Protein AF-A0A8H4UZ11-F1 (afdb_monomer_lite)

Radius of gyration: 24.14 Å; chains: 1; bounding box: 92×41×67 Å

pLDDT: mean 79.3, std 21.6, range [23.86, 97.31]

Structure (mmCIF, N/CA/C/O backbone):
data_AF-A0A8H4UZ11-F1
#
_entry.id   AF-A0A8H4UZ11-F1
#
loop_
_atom_site.group_PDB
_atom_site.id
_atom_site.type_symbol
_atom_site.label_atom_id
_atom_site.label_alt_id
_atom_site.label_comp_id
_atom_site.label_asym_id
_atom_site.label_entity_id
_atom_site.label_seq_id
_atom_site.pdbx_PDB_ins_code
_atom_site.Cartn_x
_atom_site.Cartn_y
_atom_site.Cartn_z
_atom_site.occupancy
_atom_site.B_iso_or_equiv
_atom_site.auth_seq_id
_atom_site.auth_comp_id
_atom_site.auth_asym_id
_atom_site.auth_atom_id
_atom_site.pdbx_PDB_model_num
ATOM 1 N N . MET A 1 1 ? 18.881 -3.921 7.925 1.00 83.00 1 MET A N 1
ATOM 2 C CA . MET A 1 1 ? 19.020 -4.443 6.543 1.00 83.00 1 MET A CA 1
ATOM 3 C C . MET A 1 1 ? 18.618 -3.418 5.487 1.00 83.00 1 MET A C 1
ATOM 5 O O . MET A 1 1 ? 19.421 -3.174 4.597 1.00 83.00 1 MET A O 1
ATOM 9 N N . LEU A 1 2 ? 17.452 -2.770 5.601 1.00 90.44 2 LEU A N 1
ATOM 10 C CA . LEU A 1 2 ? 16.983 -1.766 4.634 1.00 90.44 2 LEU A CA 1
ATOM 11 C C . LEU A 1 2 ? 17.991 -0.634 4.353 1.00 90.44 2 LEU A C 1
ATOM 13 O O . LEU A 1 2 ? 18.291 -0.373 3.197 1.00 90.44 2 LEU A O 1
ATOM 17 N N . ALA A 1 3 ? 18.593 -0.028 5.382 1.00 91.38 3 ALA A N 1
ATOM 18 C CA . ALA A 1 3 ? 19.602 1.024 5.192 1.00 91.38 3 ALA A CA 1
ATOM 19 C C . ALA A 1 3 ? 20.812 0.581 4.345 1.00 91.38 3 ALA A C 1
ATOM 21 O O . ALA A 1 3 ? 21.428 1.382 3.649 1.00 91.38 3 ALA A O 1
ATOM 22 N N . THR A 1 4 ? 21.172 -0.705 4.380 1.00 94.88 4 THR A N 1
ATOM 23 C CA . THR A 1 4 ? 22.209 -1.251 3.495 1.00 94.88 4 THR A CA 1
ATOM 24 C C . THR A 1 4 ? 21.691 -1.382 2.068 1.00 94.88 4 THR A C 1
ATOM 26 O O . THR A 1 4 ? 22.400 -0.989 1.149 1.00 94.88 4 THR A O 1
ATOM 29 N N . ALA A 1 5 ? 20.458 -1.858 1.875 1.00 95.50 5 ALA A N 1
ATOM 30 C CA . ALA A 1 5 ? 19.839 -1.934 0.552 1.00 95.50 5 ALA A CA 1
ATOM 31 C C . ALA A 1 5 ? 19.735 -0.550 -0.114 1.00 95.50 5 ALA A C 1
ATOM 33 O O . ALA A 1 5 ? 20.113 -0.414 -1.272 1.00 95.50 5 ALA A O 1
ATOM 34 N N . VAL A 1 6 ? 19.324 0.485 0.631 1.00 95.31 6 VAL A N 1
ATOM 35 C CA . VAL A 1 6 ? 19.268 1.874 0.138 1.00 95.31 6 VAL A CA 1
ATOM 36 C C . VAL A 1 6 ? 20.653 2.365 -0.294 1.00 95.31 6 VAL A C 1
ATOM 38 O O . VAL A 1 6 ? 20.800 2.874 -1.401 1.00 95.31 6 VAL A O 1
ATOM 41 N N . ARG A 1 7 ? 21.691 2.151 0.526 1.00 95.06 7 ARG A N 1
ATO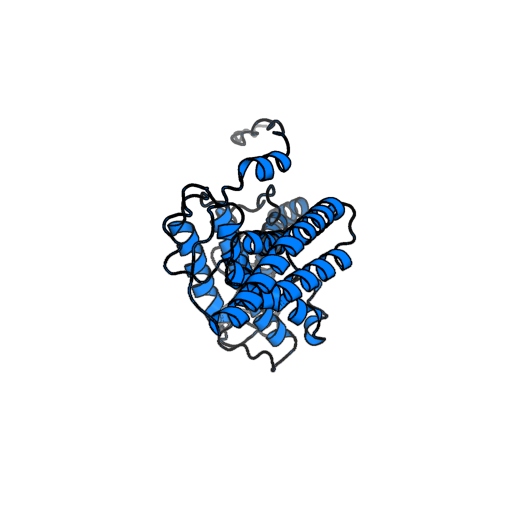M 42 C CA . ARG A 1 7 ? 23.068 2.557 0.186 1.00 95.06 7 ARG A CA 1
ATOM 43 C C . ARG A 1 7 ? 23.615 1.831 -1.042 1.00 95.06 7 ARG A C 1
ATOM 45 O O . ARG A 1 7 ? 24.242 2.456 -1.890 1.00 95.06 7 ARG A O 1
ATOM 52 N N . VAL A 1 8 ? 23.363 0.527 -1.164 1.00 97.31 8 VAL A N 1
ATOM 53 C CA . VAL A 1 8 ? 23.764 -0.249 -2.350 1.00 97.31 8 VAL A CA 1
ATOM 54 C C . VAL A 1 8 ? 23.015 0.243 -3.588 1.00 97.31 8 VAL A C 1
ATOM 56 O O . VAL A 1 8 ? 23.630 0.448 -4.628 1.00 97.31 8 VAL A O 1
ATOM 59 N N . ALA A 1 9 ? 21.713 0.509 -3.480 1.00 96.19 9 ALA A N 1
ATOM 60 C CA . ALA A 1 9 ? 20.922 1.070 -4.571 1.00 96.19 9 ALA A CA 1
ATOM 61 C C . ALA A 1 9 ? 21.432 2.447 -5.022 1.00 96.19 9 ALA A C 1
ATOM 63 O O . ALA A 1 9 ? 21.484 2.732 -6.217 1.00 96.19 9 ALA A O 1
ATOM 64 N N . GLN A 1 10 ? 21.853 3.295 -4.083 1.00 94.81 10 GLN A N 1
ATOM 65 C CA . GLN A 1 10 ? 22.485 4.573 -4.400 1.00 94.81 10 GLN A CA 1
ATOM 66 C C . GLN A 1 10 ? 23.831 4.380 -5.105 1.00 94.81 10 GLN A C 1
ATOM 68 O O . GLN A 1 10 ? 24.050 4.997 -6.142 1.00 94.81 10 GLN A O 1
ATOM 73 N N . ALA A 1 11 ? 24.682 3.473 -4.616 1.00 95.94 11 ALA A N 1
ATOM 74 C CA . ALA A 1 11 ? 25.968 3.153 -5.241 1.00 95.94 11 ALA A CA 1
ATOM 75 C C . ALA A 1 11 ? 25.821 2.573 -6.663 1.00 95.94 11 ALA A C 1
ATOM 77 O O . ALA A 1 11 ? 26.670 2.805 -7.518 1.00 95.94 11 ALA A O 1
ATOM 78 N N . LEU A 1 12 ? 24.726 1.856 -6.930 1.00 95.62 12 LEU A N 1
ATOM 79 C CA . LEU A 1 12 ? 24.357 1.352 -8.258 1.00 95.62 12 LEU A CA 1
ATOM 80 C C . LEU A 1 12 ? 23.584 2.379 -9.105 1.00 95.62 12 LEU A C 1
ATOM 82 O O . LEU A 1 12 ? 23.088 2.042 -10.178 1.00 95.62 12 LEU A O 1
ATOM 86 N N . ASN A 1 13 ? 23.459 3.623 -8.632 1.00 94.50 13 ASN A N 1
ATOM 87 C CA . ASN A 1 13 ? 22.736 4.709 -9.289 1.00 94.50 13 ASN A CA 1
ATOM 88 C C . ASN A 1 13 ? 21.272 4.380 -9.615 1.00 94.50 13 ASN A C 1
ATOM 90 O O . ASN A 1 13 ? 20.733 4.902 -10.585 1.00 94.50 13 ASN A O 1
ATOM 94 N N . LEU A 1 14 ? 20.583 3.549 -8.823 1.00 95.00 14 LEU A N 1
ATOM 95 C CA . LEU A 1 14 ? 19.193 3.181 -9.136 1.00 95.00 14 LEU A CA 1
ATOM 96 C C . LEU A 1 14 ? 18.221 4.374 -9.070 1.00 95.00 14 LEU A C 1
ATOM 98 O O . LEU A 1 14 ? 17.221 4.395 -9.776 1.00 95.00 14 LEU A O 1
ATOM 102 N N . HIS A 1 15 ? 18.558 5.377 -8.260 1.00 92.38 15 HIS A N 1
ATOM 103 C CA . HIS A 1 15 ? 17.794 6.608 -8.056 1.00 92.38 15 HIS A CA 1
ATOM 104 C C . HIS A 1 15 ? 17.873 7.604 -9.226 1.00 92.38 15 HIS A C 1
ATOM 106 O O . HIS A 1 15 ? 17.015 8.472 -9.357 1.00 92.38 15 HIS A O 1
ATOM 112 N N . VAL A 1 16 ? 18.884 7.493 -10.090 1.00 91.06 16 VAL A N 1
ATOM 113 C CA . VAL A 1 16 ? 19.074 8.392 -11.240 1.00 91.06 16 VAL A CA 1
ATOM 114 C C . VAL A 1 16 ? 18.022 8.073 -12.314 1.00 91.06 16 VAL A C 1
ATOM 116 O O . VAL A 1 16 ? 17.712 6.914 -12.526 1.00 91.06 16 VAL A O 1
ATOM 119 N N . GLU A 1 17 ? 17.431 9.032 -13.023 1.00 87.88 17 GLU A N 1
ATOM 120 C CA . GLU A 1 17 ? 16.385 8.696 -14.018 1.00 87.88 17 GLU A CA 1
ATOM 121 C C . GLU A 1 17 ? 16.963 7.995 -15.266 1.00 87.88 17 GLU A C 1
ATOM 123 O O . GLU A 1 17 ? 16.410 7.017 -15.768 1.00 87.88 17 GLU A O 1
ATOM 128 N N . SER A 1 18 ? 18.126 8.441 -15.741 1.00 88.06 18 SER A N 1
ATOM 129 C CA . SER A 1 18 ? 18.824 7.871 -16.899 1.00 88.06 18 SER A CA 1
ATOM 130 C C . SER A 1 18 ? 20.333 7.915 -16.681 1.00 88.06 18 SER A C 1
ATOM 132 O O . SER A 1 18 ? 20.862 8.934 -16.238 1.00 88.06 18 SER A O 1
ATOM 134 N N . LEU A 1 19 ? 21.028 6.823 -17.008 1.00 91.56 19 LEU A N 1
ATOM 135 C CA . LEU A 1 19 ? 22.496 6.753 -16.967 1.00 91.56 19 LEU A CA 1
ATOM 136 C C . LEU A 1 19 ? 23.159 7.297 -18.243 1.00 91.56 19 LEU A C 1
ATOM 138 O O . LEU A 1 19 ? 24.381 7.247 -18.374 1.00 91.56 19 LEU A O 1
ATOM 142 N N . GLY A 1 20 ? 22.365 7.828 -19.175 1.00 89.38 20 GLY A N 1
ATOM 143 C CA . GLY A 1 20 ? 22.825 8.387 -20.439 1.00 89.38 20 GLY A CA 1
ATOM 144 C C . GLY A 1 20 ? 22.419 7.554 -21.662 1.00 89.38 20 GLY A C 1
ATOM 145 O O . GLY A 1 20 ? 21.691 6.570 -21.540 1.00 89.38 20 GLY A O 1
ATOM 146 N N . PRO A 1 21 ? 22.892 7.940 -22.862 1.00 86.19 21 PRO A N 1
ATOM 147 C CA . PRO A 1 21 ? 22.393 7.411 -24.139 1.00 86.19 21 PRO A CA 1
ATOM 148 C C . PRO A 1 21 ? 22.674 5.926 -24.399 1.00 86.19 21 PRO A C 1
ATOM 150 O O . PRO A 1 21 ? 22.102 5.346 -25.314 1.00 86.19 21 PRO A O 1
ATOM 153 N N . THR A 1 22 ? 23.591 5.320 -23.646 1.00 89.25 22 THR A N 1
ATOM 154 C CA . THR A 1 22 ? 23.986 3.913 -23.802 1.00 89.25 22 THR A CA 1
ATOM 155 C C . THR A 1 22 ? 23.134 2.958 -22.966 1.00 89.25 22 THR A C 1
ATOM 157 O O . THR A 1 22 ? 23.265 1.742 -23.107 1.00 89.25 22 THR A O 1
ATOM 160 N N . GLU A 1 23 ? 22.276 3.477 -22.083 1.00 92.00 23 GLU A N 1
ATOM 161 C CA . GLU A 1 23 ? 21.364 2.659 -21.291 1.00 92.00 23 GLU A CA 1
ATOM 162 C C . GLU A 1 23 ? 20.207 2.162 -22.165 1.00 92.00 23 GLU A C 1
ATOM 164 O O . GLU A 1 23 ? 19.435 2.942 -22.718 1.00 92.00 23 GLU A O 1
ATOM 169 N N . THR A 1 24 ? 20.065 0.841 -22.275 1.00 91.31 24 THR A N 1
ATOM 170 C CA . THR A 1 24 ? 18.919 0.224 -22.957 1.00 91.31 24 THR A CA 1
ATOM 171 C C . THR A 1 24 ? 17.620 0.532 -22.214 1.00 91.31 24 THR A C 1
ATOM 173 O O . THR A 1 24 ? 17.619 0.534 -20.977 1.00 91.31 24 THR A O 1
ATOM 176 N N . PHE A 1 25 ? 16.502 0.616 -22.937 1.00 90.62 25 PHE A N 1
ATOM 177 C CA . PHE A 1 25 ? 15.169 0.767 -22.345 1.00 90.62 25 PHE A CA 1
ATOM 178 C C . PHE A 1 25 ? 14.890 -0.268 -21.242 1.00 90.62 25 PHE A C 1
ATOM 180 O O . PHE A 1 25 ? 14.469 0.093 -20.144 1.00 90.62 25 PHE A O 1
ATOM 187 N N . PHE A 1 26 ? 15.199 -1.545 -21.497 1.00 92.19 26 PHE A N 1
ATOM 188 C CA . PHE A 1 26 ? 15.001 -2.624 -20.528 1.00 92.19 26 PHE A CA 1
ATOM 189 C C . PHE A 1 26 ? 15.726 -2.361 -19.199 1.00 92.19 26 PHE A C 1
ATOM 191 O O . PHE A 1 26 ? 15.100 -2.360 -18.139 1.00 92.19 26 PHE A O 1
ATOM 198 N N . ASN A 1 27 ? 17.036 -2.084 -19.245 1.00 92.94 27 ASN A N 1
ATOM 199 C CA . ASN A 1 27 ? 17.829 -1.807 -18.042 1.00 92.94 27 ASN A CA 1
ATOM 200 C C . ASN A 1 27 ? 17.312 -0.584 -17.278 1.00 92.94 27 ASN A C 1
ATOM 202 O O . ASN A 1 27 ? 17.234 -0.632 -16.049 1.00 92.94 27 ASN A O 1
ATOM 206 N N . GLN A 1 28 ? 16.898 0.466 -17.993 1.00 92.19 28 GLN A N 1
ATOM 207 C CA . GLN A 1 28 ? 16.299 1.642 -17.372 1.00 92.19 28 GLN A CA 1
ATOM 208 C C . GLN A 1 28 ? 15.022 1.272 -16.604 1.00 92.19 28 GLN A C 1
ATOM 210 O O . GLN A 1 28 ? 14.882 1.635 -15.436 1.00 92.19 28 GLN A O 1
ATOM 215 N N . GLN A 1 29 ? 14.115 0.501 -17.215 1.00 92.44 29 GLN A N 1
ATOM 216 C CA . GLN A 1 29 ? 12.878 0.065 -16.558 1.00 92.44 29 GLN A CA 1
ATOM 217 C C . GLN A 1 29 ? 13.149 -0.848 -15.357 1.00 92.44 29 GLN A C 1
ATOM 219 O O . GLN A 1 29 ? 12.538 -0.660 -14.306 1.00 92.44 29 GLN A O 1
ATOM 224 N N . MET A 1 30 ? 14.084 -1.798 -15.464 1.00 94.62 30 MET A N 1
ATOM 225 C CA . MET A 1 30 ? 14.438 -2.682 -14.345 1.00 94.62 30 MET A CA 1
ATOM 226 C C . MET A 1 30 ? 15.007 -1.897 -13.161 1.00 94.62 30 MET A C 1
ATOM 228 O O . MET A 1 30 ? 14.591 -2.091 -12.016 1.00 94.62 30 MET A O 1
ATOM 232 N N . ARG A 1 31 ? 15.915 -0.958 -13.437 1.00 95.06 31 ARG A N 1
ATOM 233 C CA . ARG A 1 31 ? 16.528 -0.079 -12.438 1.00 95.06 31 ARG A CA 1
ATOM 234 C C . ARG A 1 31 ? 15.490 0.790 -11.732 1.00 95.06 31 ARG A C 1
ATOM 236 O O . ARG A 1 31 ? 15.460 0.844 -10.502 1.00 95.06 31 ARG A O 1
ATOM 243 N N . LYS A 1 32 ? 14.602 1.394 -12.519 1.00 94.56 32 LYS A N 1
ATOM 244 C CA . LYS A 1 32 ? 13.485 2.215 -12.060 1.00 94.56 32 LYS A CA 1
ATOM 245 C C . LYS A 1 32 ? 12.533 1.432 -11.158 1.00 94.56 32 LYS A C 1
ATOM 247 O O . LYS A 1 32 ? 12.326 1.807 -10.007 1.00 94.56 32 LYS A O 1
ATOM 252 N N . ARG A 1 33 ? 12.010 0.294 -11.625 1.00 95.50 33 ARG A N 1
ATOM 253 C CA . ARG A 1 33 ? 11.109 -0.577 -10.845 1.00 95.50 33 ARG A CA 1
ATOM 254 C C . ARG A 1 33 ? 11.755 -1.042 -9.537 1.00 95.50 33 ARG A C 1
ATOM 256 O O . ARG A 1 33 ? 11.102 -1.050 -8.491 1.00 95.50 33 ARG A O 1
ATOM 263 N N . LEU A 1 34 ? 13.048 -1.368 -9.560 1.00 96.25 34 LEU A N 1
ATOM 264 C CA . LEU A 1 34 ? 13.782 -1.735 -8.351 1.00 96.25 34 LEU A CA 1
ATOM 265 C C . LEU A 1 34 ? 13.891 -0.558 -7.370 1.00 96.25 34 LEU A C 1
ATOM 267 O O . LEU A 1 34 ? 13.615 -0.739 -6.185 1.00 96.25 34 LEU A O 1
ATOM 271 N N . TRP A 1 35 ? 14.225 0.648 -7.843 1.00 96.06 35 TRP A N 1
ATOM 272 C CA . TRP A 1 35 ? 14.275 1.848 -7.000 1.00 96.06 35 TRP A CA 1
ATOM 273 C C . TRP A 1 35 ? 12.926 2.151 -6.346 1.00 96.06 35 TRP A C 1
ATOM 275 O O . TRP A 1 35 ? 12.854 2.312 -5.127 1.00 96.06 35 TRP A O 1
ATOM 285 N N . PHE A 1 36 ? 11.843 2.137 -7.126 1.00 95.94 36 PHE A N 1
ATOM 286 C CA . PHE A 1 36 ? 10.494 2.332 -6.603 1.00 95.94 36 PHE A CA 1
ATOM 287 C C . PHE A 1 36 ? 10.121 1.270 -5.561 1.00 95.94 36 PHE A C 1
ATOM 289 O O . PHE A 1 36 ? 9.551 1.602 -4.523 1.00 95.94 36 PHE A O 1
ATOM 296 N N . THR A 1 37 ? 10.492 0.010 -5.782 1.00 95.31 37 THR A N 1
ATOM 297 C CA . THR A 1 37 ? 10.227 -1.080 -4.830 1.00 95.31 37 THR A CA 1
ATOM 298 C C . THR A 1 37 ? 11.015 -0.908 -3.529 1.00 95.31 37 THR A C 1
ATOM 300 O O . THR A 1 37 ? 10.459 -1.082 -2.446 1.00 95.31 37 THR A O 1
ATOM 303 N N . ILE A 1 38 ? 12.283 -0.491 -3.598 1.00 95.62 38 ILE A N 1
ATOM 304 C CA . ILE A 1 38 ? 13.072 -0.144 -2.405 1.00 95.62 38 ILE A CA 1
ATOM 305 C C . ILE A 1 38 ? 12.433 1.041 -1.672 1.00 95.62 38 ILE A C 1
ATOM 307 O O . ILE A 1 38 ? 12.317 1.010 -0.448 1.00 95.62 38 ILE A O 1
ATOM 311 N N . GLY A 1 39 ? 11.961 2.048 -2.410 1.00 94.38 39 GLY A N 1
ATOM 312 C CA . GLY A 1 39 ? 11.219 3.180 -1.863 1.00 94.38 39 GLY A CA 1
ATOM 313 C C . GLY A 1 39 ? 9.932 2.766 -1.144 1.00 94.38 39 GLY A C 1
ATOM 314 O O . GLY A 1 39 ? 9.637 3.272 -0.062 1.00 94.38 39 GLY A O 1
ATOM 315 N N . LEU A 1 40 ? 9.187 1.808 -1.686 1.00 92.38 40 LEU A N 1
ATOM 316 C CA . LEU A 1 40 ? 8.012 1.246 -1.026 1.00 92.38 40 LEU A CA 1
ATOM 317 C C . LEU A 1 40 ? 8.376 0.551 0.290 1.00 92.38 40 LEU A C 1
ATOM 319 O O . LEU A 1 40 ? 7.774 0.847 1.323 1.00 92.38 40 LEU A O 1
ATOM 323 N N . LEU A 1 41 ? 9.370 -0.341 0.260 1.00 91.69 41 LEU A N 1
ATOM 324 C CA . LEU A 1 41 ? 9.828 -1.058 1.453 1.00 91.69 41 LEU A CA 1
ATOM 325 C C . LEU A 1 41 ? 10.315 -0.088 2.533 1.00 91.69 41 LEU A C 1
ATOM 327 O O . LEU A 1 41 ? 10.026 -0.285 3.710 1.00 91.69 41 LEU A O 1
ATOM 331 N N . ASP A 1 42 ? 10.996 0.986 2.132 1.00 92.38 42 ASP A N 1
ATOM 332 C CA . ASP A 1 42 ? 11.444 2.039 3.035 1.00 92.38 42 ASP A CA 1
ATOM 333 C C . ASP A 1 42 ? 10.284 2.666 3.814 1.00 92.38 42 ASP A C 1
ATOM 335 O O . ASP A 1 42 ? 10.287 2.627 5.043 1.00 92.38 42 ASP A O 1
ATOM 339 N N . VAL A 1 43 ? 9.221 3.099 3.129 1.00 88.38 43 VAL A N 1
ATOM 340 C CA . VAL A 1 43 ? 8.021 3.638 3.796 1.00 88.38 43 VAL A CA 1
ATOM 341 C C . VAL A 1 43 ? 7.344 2.602 4.697 1.00 88.38 43 VAL A C 1
ATOM 343 O O . VAL A 1 43 ? 6.912 2.942 5.798 1.00 88.38 43 VAL A O 1
ATOM 346 N N . GLN A 1 44 ? 7.261 1.339 4.271 1.00 85.00 44 GLN A N 1
ATOM 347 C CA . GLN A 1 44 ? 6.614 0.285 5.061 1.00 85.00 44 GLN A CA 1
ATOM 348 C C . GLN A 1 44 ? 7.337 0.013 6.387 1.00 85.00 44 GLN A C 1
ATOM 350 O O . GLN A 1 44 ? 6.684 -0.234 7.403 1.00 85.00 44 GLN A O 1
ATOM 355 N N . THR A 1 45 ? 8.670 0.126 6.426 1.00 82.31 45 THR A N 1
ATOM 356 C CA . THR A 1 45 ? 9.426 0.016 7.690 1.00 82.31 45 THR A CA 1
ATOM 357 C C . THR A 1 45 ? 9.199 1.186 8.651 1.00 82.31 45 THR A C 1
ATOM 359 O O . THR A 1 45 ? 9.594 1.120 9.817 1.00 82.31 45 THR A O 1
ATOM 362 N N . CYS A 1 46 ? 8.531 2.243 8.191 1.00 77.19 46 CYS A N 1
ATOM 363 C CA . CYS A 1 46 ? 8.213 3.438 8.968 1.00 77.19 46 CYS A CA 1
ATOM 364 C C . CYS A 1 46 ? 6.771 3.464 9.471 1.00 77.19 46 CYS A C 1
ATOM 366 O O . CYS A 1 46 ? 6.317 4.463 10.022 1.00 77.19 46 CYS A O 1
ATOM 368 N N . PHE A 1 47 ? 6.025 2.369 9.308 1.00 69.00 47 PHE A N 1
ATOM 369 C CA . PHE A 1 47 ? 4.676 2.265 9.862 1.00 69.00 47 PHE A CA 1
ATOM 370 C C . PHE A 1 47 ? 4.648 2.145 11.386 1.00 69.00 47 PHE A C 1
ATOM 372 O O . PHE A 1 47 ? 3.582 2.355 11.977 1.00 69.00 47 PHE A O 1
ATOM 379 N N . ASP A 1 48 ? 5.789 1.848 12.009 1.00 65.88 48 ASP A N 1
ATOM 380 C CA . ASP A 1 48 ? 5.958 1.965 13.449 1.00 65.88 48 ASP A CA 1
ATOM 381 C C . ASP A 1 48 ? 6.214 3.425 13.862 1.00 65.88 48 ASP A C 1
ATOM 383 O O . ASP A 1 48 ? 6.868 4.172 13.134 1.00 65.88 48 ASP A O 1
ATOM 387 N N . PRO A 1 49 ? 5.710 3.857 15.031 1.00 57.72 49 PRO A N 1
ATOM 388 C CA . PRO A 1 49 ? 5.436 5.269 15.284 1.00 57.72 49 PRO A CA 1
ATOM 389 C C . PRO A 1 49 ? 6.672 6.179 15.441 1.00 57.72 49 PRO A C 1
ATOM 391 O O . PRO A 1 49 ? 6.508 7.399 15.470 1.00 57.72 49 PRO A O 1
ATOM 394 N N . ASP A 1 50 ? 7.874 5.601 15.504 1.00 65.75 50 ASP A N 1
ATOM 395 C CA . ASP A 1 50 ? 9.138 6.304 15.769 1.00 65.75 50 ASP A CA 1
ATOM 396 C C . ASP A 1 50 ? 10.196 6.064 14.675 1.00 65.75 50 ASP A C 1
ATOM 398 O O . ASP A 1 50 ? 11.370 6.392 14.839 1.00 65.75 50 ASP A O 1
ATOM 402 N N . SER A 1 51 ? 9.787 5.490 13.540 1.00 72.38 51 SER A N 1
ATOM 403 C CA . SER A 1 51 ? 10.660 5.219 12.396 1.00 72.38 51 SER A CA 1
ATOM 404 C C . SER A 1 51 ? 10.423 6.238 11.277 1.00 72.38 51 SER A C 1
ATOM 406 O O . SER A 1 51 ? 9.295 6.675 11.042 1.00 72.38 51 SER A O 1
ATOM 408 N N . ARG A 1 52 ? 11.501 6.644 10.597 1.00 79.81 52 ARG A N 1
ATOM 409 C CA . ARG A 1 52 ? 11.481 7.666 9.537 1.00 79.81 52 ARG A CA 1
ATOM 410 C C . ARG A 1 52 ? 11.955 7.068 8.218 1.00 79.81 52 ARG A C 1
ATOM 412 O O . ARG A 1 52 ? 12.931 6.313 8.259 1.00 79.81 52 ARG A O 1
ATOM 419 N N . PRO A 1 53 ? 11.331 7.413 7.076 1.00 87.44 53 PRO A N 1
ATOM 420 C CA . PRO A 1 53 ? 11.810 6.929 5.790 1.00 87.44 53 PRO A CA 1
ATOM 421 C C . PRO A 1 53 ? 13.235 7.424 5.540 1.00 87.44 53 PRO A C 1
ATOM 423 O O . PRO A 1 53 ? 13.532 8.597 5.761 1.00 87.44 53 PRO A O 1
ATOM 426 N N . LEU A 1 54 ? 14.117 6.530 5.099 1.00 90.94 54 LEU A N 1
ATOM 427 C CA . LEU A 1 54 ? 15.518 6.840 4.816 1.00 90.94 54 LEU A CA 1
ATOM 428 C C . LEU A 1 54 ? 15.674 7.602 3.500 1.00 90.94 54 LEU A C 1
ATOM 430 O O . LEU A 1 54 ? 16.598 8.397 3.350 1.00 90.94 54 LEU A O 1
ATOM 434 N N . ILE A 1 55 ? 14.795 7.335 2.532 1.00 91.50 55 ILE A N 1
ATOM 435 C CA . ILE A 1 55 ? 14.814 7.997 1.228 1.00 91.50 55 ILE A CA 1
ATOM 436 C C . ILE A 1 55 ? 14.030 9.310 1.333 1.00 91.50 55 ILE A C 1
ATOM 438 O O . ILE A 1 55 ? 12.835 9.327 1.640 1.00 91.50 55 ILE A O 1
ATOM 442 N N . LEU A 1 56 ? 14.689 10.431 1.060 1.00 87.00 56 LEU A N 1
ATOM 443 C CA . LEU A 1 56 ? 14.023 11.732 1.044 1.00 87.00 56 LEU A CA 1
ATOM 444 C C . LEU A 1 56 ? 13.055 11.830 -0.140 1.00 87.00 56 LEU A C 1
ATOM 446 O O . LEU A 1 56 ? 13.242 11.182 -1.170 1.00 87.00 56 LEU A O 1
ATOM 450 N N . LEU A 1 57 ? 12.020 12.663 -0.008 1.00 84.81 57 LEU A N 1
ATOM 451 C CA . LEU A 1 57 ? 11.038 12.858 -1.079 1.00 84.81 57 LEU A CA 1
ATOM 452 C C . LEU A 1 57 ? 11.702 13.360 -2.373 1.00 84.81 57 LEU A C 1
ATOM 454 O O . LEU A 1 57 ? 11.357 12.901 -3.451 1.00 84.81 57 LEU A O 1
ATOM 458 N N . GLU A 1 58 ? 12.705 14.227 -2.272 1.00 84.75 58 GLU A N 1
ATOM 459 C CA . GLU A 1 58 ? 13.484 14.738 -3.412 1.00 84.75 58 GLU A CA 1
ATOM 460 C C . GLU A 1 58 ? 14.308 13.671 -4.149 1.00 84.75 58 GLU A C 1
ATOM 462 O O . GLU A 1 58 ? 14.659 13.855 -5.309 1.00 84.75 58 GLU A O 1
ATOM 467 N N . MET A 1 59 ? 14.595 12.539 -3.499 1.00 84.50 59 MET A N 1
ATOM 468 C CA . MET A 1 59 ? 15.319 11.415 -4.104 1.00 84.50 59 MET A CA 1
ATOM 469 C C . MET A 1 59 ? 14.388 10.431 -4.820 1.00 84.50 59 MET A C 1
ATOM 471 O O . MET A 1 59 ? 14.834 9.413 -5.358 1.00 84.50 59 MET A O 1
ATOM 475 N N . THR A 1 60 ? 13.082 10.684 -4.789 1.00 83.56 60 THR A N 1
ATOM 476 C CA . THR A 1 60 ? 12.121 9.887 -5.542 1.00 83.56 60 THR A CA 1
ATOM 477 C C . THR A 1 60 ? 12.113 10.312 -7.007 1.00 83.56 60 THR A C 1
ATOM 479 O O . THR A 1 60 ? 12.307 11.480 -7.337 1.00 83.56 60 THR A O 1
ATOM 482 N N . GLN A 1 61 ? 11.916 9.349 -7.904 1.00 84.62 61 GLN A N 1
ATOM 483 C CA . GLN A 1 61 ? 11.868 9.638 -9.333 1.00 84.62 61 GLN A CA 1
ATOM 484 C C . GLN A 1 61 ? 10.528 10.293 -9.695 1.00 84.62 61 GLN A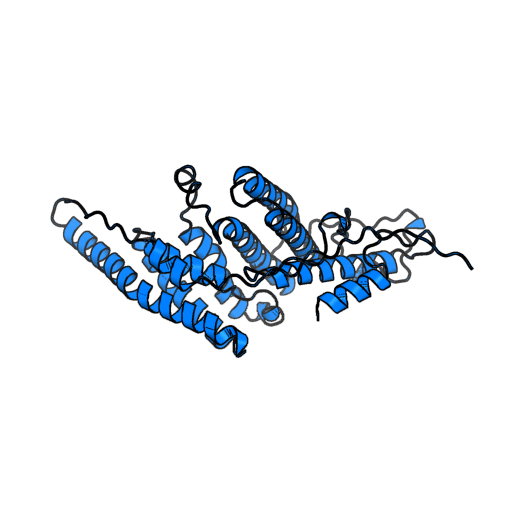 C 1
ATOM 486 O O . GLN A 1 61 ? 9.483 9.816 -9.246 1.00 84.62 61 GLN A O 1
ATOM 491 N N . PRO A 1 62 ? 10.530 11.363 -10.511 1.00 79.19 62 PRO A N 1
ATOM 492 C CA . PRO A 1 62 ? 9.317 12.110 -10.834 1.00 79.19 62 PRO A CA 1
ATOM 493 C C . PRO A 1 62 ? 8.386 11.351 -11.781 1.00 79.19 62 PRO A C 1
ATOM 495 O O . PRO A 1 62 ? 7.194 11.642 -11.838 1.00 79.19 62 PRO A O 1
ATOM 498 N N . THR A 1 63 ? 8.918 10.397 -12.545 1.00 90.19 63 THR A N 1
ATOM 499 C CA . THR A 1 63 ? 8.143 9.655 -13.536 1.00 90.19 63 THR A CA 1
ATOM 500 C C . THR A 1 63 ? 7.947 8.222 -13.068 1.00 90.19 63 THR A C 1
ATOM 502 O O . THR A 1 63 ? 8.895 7.558 -12.658 1.00 90.19 63 THR A O 1
ATOM 505 N N . LEU A 1 64 ? 6.716 7.728 -13.128 1.00 92.81 64 LEU A N 1
ATOM 506 C CA . LEU A 1 64 ? 6.397 6.341 -12.804 1.00 92.81 64 LEU A CA 1
ATOM 507 C C . LEU A 1 64 ? 6.704 5.414 -13.992 1.00 92.81 64 LEU A C 1
ATOM 509 O O . LEU A 1 64 ? 6.828 5.882 -15.127 1.00 92.81 64 LEU A O 1
ATOM 513 N N . PRO A 1 65 ? 6.880 4.104 -13.755 1.00 93.69 65 PRO A N 1
ATOM 514 C CA . PRO A 1 65 ? 6.803 3.112 -14.822 1.00 93.69 65 PRO A CA 1
ATOM 515 C C . PRO A 1 65 ? 5.426 3.116 -15.500 1.00 93.69 65 PRO A C 1
ATOM 517 O O . PRO A 1 65 ? 4.448 3.577 -14.919 1.00 93.69 65 PRO A O 1
ATOM 520 N N . LEU A 1 66 ? 5.356 2.557 -16.705 1.00 93.50 66 LEU A N 1
ATOM 521 C CA . LEU A 1 66 ? 4.105 2.411 -17.452 1.00 93.50 66 LEU A CA 1
ATOM 522 C C . LEU A 1 66 ? 3.266 1.233 -16.930 1.00 93.50 66 LEU A C 1
ATOM 524 O O . LEU A 1 66 ? 3.830 0.224 -16.488 1.00 93.50 66 LEU A O 1
ATOM 528 N N . ASN A 1 67 ? 1.935 1.324 -17.037 1.00 95.50 67 ASN A N 1
ATOM 529 C CA . ASN A 1 67 ? 1.028 0.193 -16.774 1.00 95.50 67 ASN A CA 1
ATOM 530 C C . ASN A 1 67 ? 1.038 -0.807 -17.948 1.00 95.50 67 ASN A C 1
ATOM 532 O O . ASN A 1 67 ? 0.175 -0.769 -18.829 1.00 95.50 67 ASN A O 1
ATOM 536 N N . VAL A 1 68 ? 2.049 -1.679 -17.972 1.00 95.62 68 VAL A N 1
ATOM 537 C CA . VAL A 1 68 ? 2.286 -2.716 -18.991 1.00 95.62 68 VAL A CA 1
ATOM 538 C C . VAL A 1 68 ? 2.599 -4.071 -18.346 1.00 95.62 68 VAL A C 1
ATOM 540 O O . VAL A 1 68 ? 2.999 -4.126 -17.184 1.00 95.62 68 VAL A O 1
ATOM 543 N N . ASN A 1 69 ? 2.439 -5.161 -19.097 1.00 95.69 69 ASN A N 1
ATOM 544 C CA . ASN A 1 69 ? 2.866 -6.494 -18.678 1.00 95.69 69 ASN A CA 1
ATOM 545 C C . ASN A 1 69 ? 4.382 -6.647 -18.828 1.00 95.69 69 ASN A C 1
ATOM 547 O O . ASN A 1 69 ? 5.016 -5.991 -19.658 1.00 95.69 69 ASN A O 1
ATOM 551 N N . ASP A 1 70 ? 4.967 -7.566 -18.067 1.00 94.50 70 ASP A N 1
ATOM 552 C CA . ASP A 1 70 ? 6.405 -7.838 -18.133 1.00 94.50 70 ASP A CA 1
ATOM 553 C C . ASP A 1 70 ? 6.809 -8.459 -19.475 1.00 94.50 70 ASP A C 1
ATOM 555 O O . ASP A 1 70 ? 7.927 -8.265 -19.939 1.00 94.50 70 ASP A O 1
ATOM 559 N N . ALA A 1 71 ? 5.879 -9.155 -20.133 1.00 95.00 71 ALA A N 1
ATOM 560 C CA . ALA A 1 71 ? 6.091 -9.760 -21.444 1.00 95.00 71 ALA A CA 1
ATOM 561 C C . ALA A 1 71 ? 6.066 -8.759 -22.618 1.00 95.00 71 ALA A C 1
ATOM 563 O O . ALA A 1 71 ? 6.352 -9.154 -23.747 1.00 95.00 71 ALA A O 1
ATOM 564 N N . ASP A 1 72 ? 5.715 -7.487 -22.391 1.00 93.06 72 ASP A N 1
ATOM 565 C CA . ASP A 1 72 ? 5.592 -6.498 -23.474 1.00 93.06 72 ASP A CA 1
ATOM 566 C C . ASP A 1 72 ? 6.937 -5.984 -23.996 1.00 93.06 72 ASP A C 1
ATOM 568 O O . ASP A 1 72 ? 7.005 -5.430 -25.094 1.00 93.06 72 ASP A O 1
ATOM 572 N N . PHE A 1 73 ? 8.007 -6.135 -23.216 1.00 92.75 73 PHE A N 1
ATOM 573 C CA . PHE A 1 73 ? 9.351 -5.748 -23.621 1.00 92.75 73 PHE A CA 1
ATOM 574 C C . PHE A 1 73 ? 10.398 -6.650 -22.972 1.00 92.75 73 PHE A C 1
ATOM 576 O O . PHE A 1 73 ? 10.253 -7.101 -21.840 1.00 92.75 73 PHE A O 1
ATOM 583 N N . ASP A 1 74 ? 11.496 -6.872 -23.683 1.00 92.94 74 ASP A N 1
ATOM 584 C CA . ASP A 1 74 ? 12.632 -7.651 -23.209 1.00 92.94 74 ASP A CA 1
ATOM 585 C C . ASP A 1 74 ? 13.951 -6.913 -23.493 1.00 92.94 74 ASP A C 1
ATOM 587 O O . ASP A 1 74 ? 13.969 -5.731 -23.842 1.00 92.94 74 ASP A O 1
ATOM 591 N N . HIS A 1 75 ? 15.080 -7.607 -23.344 1.00 92.94 75 HIS A N 1
ATOM 592 C CA . HIS A 1 75 ? 16.409 -7.052 -23.612 1.00 92.94 75 HIS A CA 1
ATOM 593 C C . HIS A 1 75 ? 16.618 -6.578 -25.060 1.00 92.94 75 HIS A C 1
ATOM 595 O O . HIS A 1 75 ? 17.543 -5.806 -25.307 1.00 92.94 75 HIS A O 1
ATOM 601 N N . SER A 1 76 ? 15.810 -7.060 -26.008 1.00 90.00 76 SER A N 1
ATOM 602 C CA . SER A 1 76 ? 15.875 -6.693 -27.424 1.00 90.00 76 SER A CA 1
ATOM 603 C C . SER A 1 76 ? 14.986 -5.501 -27.782 1.00 90.00 76 SER A C 1
ATOM 605 O O . SER A 1 76 ? 15.104 -4.968 -28.885 1.00 90.00 76 SER A O 1
ATOM 607 N N . PHE A 1 77 ? 14.120 -5.063 -26.861 1.00 89.44 77 PHE A N 1
ATOM 608 C CA . PHE A 1 77 ? 13.221 -3.942 -27.093 1.00 89.44 77 PHE A CA 1
ATOM 609 C C . PHE A 1 77 ? 13.997 -2.631 -27.260 1.00 89.44 77 PHE A C 1
ATOM 611 O O . PHE A 1 77 ? 14.699 -2.176 -26.350 1.00 89.44 77 PHE A O 1
ATOM 618 N N . ASP A 1 78 ? 13.809 -1.996 -28.415 1.00 81.19 78 ASP A N 1
ATOM 619 C CA . ASP A 1 78 ? 14.387 -0.700 -28.740 1.00 81.19 78 ASP A CA 1
ATOM 620 C C . ASP A 1 78 ? 13.287 0.327 -29.040 1.00 81.19 78 ASP A C 1
ATOM 622 O O . ASP A 1 78 ? 12.547 0.223 -30.019 1.00 81.19 78 ASP A O 1
ATOM 626 N N . ASN A 1 79 ? 13.214 1.355 -28.194 1.00 74.69 79 ASN A N 1
ATOM 627 C CA . ASN A 1 79 ? 12.269 2.463 -28.330 1.00 74.69 79 ASN A CA 1
ATOM 628 C C . ASN A 1 79 ? 12.725 3.507 -29.377 1.00 74.69 79 ASN A C 1
ATOM 630 O O . ASN A 1 79 ? 12.019 4.480 -29.637 1.00 74.69 79 ASN A O 1
ATOM 634 N N . SER A 1 80 ? 13.908 3.343 -29.986 1.00 72.00 80 SER A N 1
ATOM 635 C CA . SER A 1 80 ? 14.448 4.274 -30.989 1.00 72.00 80 SER A CA 1
ATOM 636 C C . SER A 1 80 ? 13.673 4.261 -32.316 1.00 72.00 80 SER A C 1
ATOM 638 O O . SER A 1 80 ? 13.657 5.260 -33.036 1.00 72.00 80 SER A O 1
ATOM 640 N N . GLY A 1 81 ? 12.975 3.160 -32.618 1.00 64.31 81 GLY A N 1
ATOM 641 C CA . GLY A 1 81 ? 12.192 2.971 -33.845 1.00 64.31 81 GLY A CA 1
ATOM 642 C C . GLY A 1 81 ? 10.821 3.661 -33.866 1.00 64.31 81 GLY A C 1
ATOM 643 O O . GLY A 1 81 ? 10.065 3.464 -34.814 1.00 64.31 81 GLY A O 1
ATOM 644 N N . GLY A 1 82 ? 10.471 4.438 -32.833 1.00 66.00 82 GLY A N 1
ATOM 645 C CA . GLY A 1 82 ? 9.196 5.163 -32.738 1.00 66.00 82 GLY A CA 1
ATOM 646 C C . GLY A 1 82 ? 7.996 4.325 -32.278 1.00 66.00 82 GLY A C 1
ATOM 647 O O . GLY A 1 82 ? 6.882 4.844 -32.225 1.00 66.00 82 GLY A O 1
ATOM 648 N N . ILE A 1 83 ? 8.202 3.052 -31.924 1.00 73.06 83 ILE A N 1
ATOM 649 C CA . ILE A 1 83 ? 7.177 2.193 -31.318 1.00 73.06 83 ILE A CA 1
ATOM 650 C C . ILE A 1 83 ? 7.255 2.363 -29.799 1.00 73.06 83 ILE A C 1
ATOM 652 O O . ILE A 1 83 ? 8.041 1.699 -29.128 1.00 73.06 83 ILE A O 1
ATOM 656 N N . ALA A 1 84 ? 6.440 3.270 -29.263 1.00 81.31 84 ALA A N 1
ATOM 657 C CA . ALA A 1 84 ? 6.309 3.442 -27.822 1.00 81.31 84 ALA A CA 1
ATOM 658 C C . ALA A 1 84 ? 5.418 2.344 -27.225 1.00 81.31 84 ALA A C 1
ATOM 660 O O . ALA A 1 84 ? 4.390 1.984 -27.803 1.00 81.31 84 ALA A O 1
ATOM 661 N N . LEU A 1 85 ? 5.784 1.848 -26.039 1.00 89.81 85 LEU A N 1
ATOM 662 C CA . LEU A 1 85 ? 4.877 1.022 -25.245 1.00 89.81 85 LEU A CA 1
ATOM 663 C C . LEU A 1 85 ? 3.636 1.835 -24.879 1.00 89.81 85 LEU A C 1
ATOM 665 O O . LEU A 1 85 ? 3.741 2.973 -24.418 1.00 89.81 85 LEU A O 1
ATOM 669 N N . GLN A 1 86 ? 2.469 1.232 -25.075 1.00 89.31 86 GLN A N 1
ATOM 670 C CA . GLN A 1 86 ? 1.194 1.853 -24.758 1.00 89.31 86 GLN A CA 1
ATOM 671 C C . GLN A 1 86 ? 0.723 1.404 -23.376 1.00 89.31 86 GLN A C 1
ATOM 673 O O . GLN A 1 86 ? 0.681 0.207 -23.085 1.00 89.31 86 GLN A O 1
ATOM 678 N N . GLU A 1 87 ? 0.351 2.368 -22.535 1.00 92.19 87 GLU A N 1
ATOM 679 C CA . GLU A 1 87 ? -0.295 2.068 -21.259 1.00 92.19 87 GLU A CA 1
ATOM 680 C C . GLU A 1 87 ? -1.664 1.441 -21.476 1.00 92.19 87 GLU A C 1
ATOM 682 O O . GLU A 1 87 ? -2.412 1.821 -22.382 1.00 92.19 87 GLU A O 1
ATOM 687 N N . ARG A 1 88 ? -1.983 0.483 -20.611 1.00 91.88 88 ARG A N 1
ATOM 688 C CA . ARG A 1 88 ? -3.273 -0.188 -20.608 1.00 91.88 88 ARG A CA 1
ATOM 689 C C . ARG A 1 88 ? -4.164 0.342 -19.505 1.00 91.88 88 ARG A C 1
ATOM 691 O O . ARG A 1 88 ? -3.698 0.724 -18.434 1.00 91.88 88 ARG A O 1
ATOM 698 N N . ASP A 1 89 ? -5.458 0.308 -19.783 1.00 90.38 89 ASP A N 1
ATOM 699 C CA . ASP A 1 89 ? -6.502 0.610 -18.811 1.00 90.38 89 ASP A CA 1
ATOM 700 C C . ASP A 1 89 ? -6.932 -0.634 -18.017 1.00 90.38 89 ASP A C 1
ATOM 702 O O . ASP A 1 89 ? -7.656 -0.510 -17.025 1.00 90.38 89 ASP A O 1
ATOM 706 N N . GLU A 1 90 ? -6.526 -1.830 -18.452 1.00 92.25 90 GLU A N 1
ATOM 707 C CA . GLU A 1 90 ? -6.765 -3.087 -17.747 1.00 92.25 90 GLU A CA 1
ATOM 708 C C . GLU A 1 90 ? -5.699 -3.377 -16.674 1.00 92.25 90 GLU A C 1
ATOM 710 O O . GLU A 1 90 ? -4.673 -2.698 -16.551 1.00 92.25 90 GLU A O 1
ATOM 715 N N . VAL A 1 91 ? -5.947 -4.434 -15.894 1.00 94.94 91 VAL A N 1
ATOM 716 C CA . VAL A 1 91 ? -4.959 -4.984 -14.962 1.00 94.94 91 VAL A CA 1
ATOM 717 C C . VAL A 1 91 ? -3.802 -5.594 -15.754 1.00 94.94 91 VAL A C 1
ATOM 719 O O . VAL A 1 91 ? -4.006 -6.446 -16.615 1.00 94.94 91 VAL A O 1
ATOM 722 N N . THR A 1 92 ? -2.585 -5.176 -15.421 1.00 96.25 92 THR A N 1
ATOM 723 C CA . THR A 1 92 ? -1.317 -5.700 -15.940 1.00 96.25 92 THR A CA 1
ATOM 724 C C . THR A 1 92 ? -0.412 -6.129 -14.790 1.00 96.25 92 THR A C 1
ATOM 726 O O . THR A 1 92 ? -0.657 -5.768 -13.631 1.00 96.25 92 THR A O 1
ATOM 729 N N . ASP A 1 93 ? 0.686 -6.819 -15.095 1.00 95.75 93 ASP A N 1
ATOM 730 C CA . ASP A 1 93 ? 1.712 -7.179 -14.103 1.00 95.75 93 ASP A CA 1
ATOM 731 C C . ASP A 1 93 ? 2.191 -5.966 -13.275 1.00 95.75 93 ASP A C 1
ATOM 733 O O . ASP A 1 93 ? 2.495 -6.093 -12.088 1.00 95.75 93 ASP A O 1
ATOM 737 N N . MET A 1 94 ? 2.158 -4.755 -13.845 1.00 96.12 94 MET A N 1
ATOM 738 C CA . MET A 1 94 ? 2.563 -3.522 -13.166 1.00 96.12 94 MET A CA 1
ATOM 739 C C . MET A 1 94 ? 1.483 -2.852 -12.312 1.00 96.12 94 MET A C 1
ATOM 741 O O . MET A 1 94 ? 1.820 -1.990 -11.498 1.00 96.12 94 MET A O 1
ATOM 745 N N . THR A 1 95 ? 0.206 -3.222 -12.430 1.00 96.62 95 THR A N 1
ATOM 746 C CA . THR A 1 95 ? -0.895 -2.483 -11.785 1.00 96.62 95 THR A CA 1
ATOM 747 C C . THR A 1 95 ? -0.754 -2.405 -10.265 1.00 96.62 95 THR A C 1
ATOM 749 O O . THR A 1 95 ? -0.868 -1.319 -9.687 1.00 96.62 95 THR A O 1
ATOM 752 N N . PHE A 1 96 ? -0.455 -3.524 -9.595 1.00 95.25 96 PHE A N 1
ATOM 753 C CA . PHE A 1 96 ? -0.260 -3.513 -8.145 1.00 95.25 96 PHE A CA 1
ATOM 754 C C . PHE A 1 96 ? 0.985 -2.717 -7.741 1.00 95.25 96 PHE A C 1
ATOM 756 O O . PHE A 1 96 ? 0.948 -1.933 -6.791 1.00 95.25 96 PHE A O 1
ATOM 763 N N . ALA A 1 97 ? 2.082 -2.872 -8.487 1.00 95.69 97 ALA A N 1
ATOM 764 C CA . ALA A 1 97 ? 3.310 -2.128 -8.244 1.00 95.69 97 ALA A CA 1
ATOM 765 C C . ALA A 1 97 ? 3.056 -0.616 -8.339 1.00 95.69 97 ALA A C 1
ATOM 767 O O . ALA A 1 97 ? 3.337 0.101 -7.382 1.00 95.69 97 ALA A O 1
ATOM 768 N N . LEU A 1 98 ? 2.411 -0.140 -9.406 1.00 96.62 98 LEU A N 1
ATOM 769 C CA . LEU A 1 98 ? 2.059 1.272 -9.587 1.00 96.62 98 LEU A CA 1
ATOM 770 C C . LEU A 1 98 ? 1.163 1.803 -8.471 1.00 96.62 98 LEU A C 1
ATOM 772 O O . LEU A 1 98 ? 1.456 2.857 -7.902 1.00 96.62 98 LEU A O 1
ATOM 776 N N . PHE A 1 99 ? 0.133 1.046 -8.088 1.00 96.25 99 PHE A N 1
ATOM 777 C CA . PHE A 1 99 ? -0.709 1.389 -6.943 1.00 96.25 99 PHE A CA 1
ATOM 778 C C . PHE A 1 99 ? 0.145 1.627 -5.687 1.00 96.25 99 PHE A C 1
ATOM 780 O O . PHE A 1 99 ? 0.022 2.645 -4.999 1.00 96.25 99 PHE A O 1
ATOM 787 N N . THR A 1 100 ? 1.055 0.699 -5.389 1.00 94.81 100 THR A N 1
ATOM 788 C CA . THR A 1 100 ? 1.914 0.788 -4.202 1.00 94.81 100 THR A CA 1
ATOM 789 C C . THR A 1 100 ? 2.998 1.864 -4.337 1.00 94.81 100 THR A C 1
ATOM 791 O O . THR A 1 100 ? 3.430 2.439 -3.337 1.00 94.81 100 THR A O 1
ATOM 794 N N . TYR A 1 101 ? 3.387 2.233 -5.558 1.00 95.56 101 TYR A N 1
ATOM 795 C CA . TYR A 1 101 ? 4.276 3.365 -5.802 1.00 95.56 101 TYR A CA 1
ATOM 796 C C . TYR A 1 101 ? 3.582 4.697 -5.494 1.00 95.56 101 TYR A C 1
ATOM 798 O O . TYR A 1 101 ? 4.150 5.547 -4.812 1.00 95.56 101 TYR A O 1
ATOM 806 N N . HIS A 1 102 ? 2.311 4.859 -5.861 1.00 95.31 102 HIS A N 1
ATOM 807 C CA . HIS A 1 102 ? 1.517 5.994 -5.381 1.00 95.31 102 HIS A CA 1
ATOM 808 C C . HIS A 1 102 ? 1.369 5.993 -3.855 1.00 95.31 102 HIS A C 1
ATOM 810 O O . HIS A 1 102 ? 1.455 7.049 -3.221 1.00 95.31 102 HIS A O 1
ATOM 816 N N . LEU A 1 103 ? 1.209 4.813 -3.248 1.00 92.25 103 LEU A N 1
ATOM 817 C CA . LEU A 1 103 ? 1.107 4.685 -1.796 1.00 92.25 103 LEU A CA 1
ATOM 818 C C . LEU A 1 103 ? 2.377 5.169 -1.085 1.00 92.25 103 LEU A C 1
ATOM 820 O O . LEU A 1 103 ? 2.267 5.886 -0.089 1.00 92.25 103 LEU A O 1
ATOM 824 N N . GLN A 1 104 ? 3.573 4.837 -1.585 1.00 92.00 104 GLN A N 1
ATOM 825 C CA . GLN A 1 104 ? 4.806 5.336 -0.966 1.00 92.00 104 GLN A CA 1
ATOM 826 C C . GLN A 1 104 ? 4.916 6.862 -1.051 1.00 92.00 104 GLN A C 1
ATOM 828 O O . GLN A 1 104 ? 5.329 7.489 -0.078 1.00 92.00 104 GLN A O 1
ATOM 833 N N . PHE A 1 105 ? 4.500 7.481 -2.160 1.00 92.56 105 PHE A N 1
ATOM 834 C CA . PHE A 1 105 ? 4.519 8.936 -2.295 1.00 92.56 105 PHE A CA 1
ATOM 835 C C . PHE A 1 105 ? 3.565 9.588 -1.304 1.00 92.56 105 PHE A C 1
ATOM 837 O O . PHE A 1 105 ? 3.936 10.542 -0.619 1.00 92.56 105 PHE A O 1
ATOM 844 N N . CYS A 1 106 ? 2.355 9.039 -1.186 1.00 91.81 106 CYS A N 1
ATOM 845 C CA . CYS A 1 106 ? 1.377 9.473 -0.199 1.00 91.81 106 CYS A CA 1
ATOM 846 C C . CYS A 1 106 ? 1.950 9.365 1.222 1.00 91.81 106 CYS A C 1
ATOM 848 O O . CYS A 1 106 ? 1.959 10.352 1.956 1.00 91.81 106 CYS A O 1
ATOM 850 N N . GLY A 1 107 ? 2.519 8.209 1.579 1.00 88.06 107 GLY A N 1
ATOM 851 C CA . GLY A 1 107 ? 3.131 7.975 2.887 1.00 88.06 107 GLY A CA 1
ATOM 852 C C . GLY A 1 107 ? 4.268 8.950 3.203 1.00 88.06 107 GLY A C 1
ATOM 853 O O . GLY A 1 107 ? 4.290 9.530 4.287 1.00 88.06 107 GLY A O 1
ATOM 854 N N . ARG A 1 108 ? 5.173 9.204 2.247 1.00 89.44 108 ARG A N 1
ATOM 855 C CA . ARG A 1 108 ? 6.272 10.175 2.407 1.00 89.44 108 ARG A CA 1
ATOM 856 C C . ARG A 1 108 ? 5.759 11.597 2.593 1.00 89.44 108 ARG A C 1
ATOM 858 O O . ARG A 1 108 ? 6.274 12.313 3.446 1.00 89.44 108 ARG A O 1
ATOM 865 N N . ARG A 1 109 ? 4.751 12.019 1.827 1.00 89.94 109 ARG A N 1
ATOM 866 C CA . ARG A 1 109 ? 4.160 13.360 1.960 1.00 89.94 109 ARG A CA 1
ATOM 867 C C . ARG A 1 109 ? 3.458 13.517 3.307 1.00 89.94 109 ARG A C 1
ATOM 869 O O . ARG A 1 109 ? 3.768 14.449 4.036 1.00 89.94 109 ARG A O 1
ATOM 876 N N . LEU A 1 110 ? 2.620 12.552 3.691 1.00 85.75 110 LEU A N 1
ATOM 877 C CA . LEU A 1 110 ? 1.946 12.536 4.996 1.00 85.75 110 LEU A CA 1
ATOM 878 C C . LEU A 1 110 ? 2.918 12.526 6.180 1.00 85.75 110 LEU A C 1
ATOM 880 O O . LEU A 1 110 ? 2.552 12.985 7.261 1.00 85.75 110 LEU A O 1
ATOM 884 N N . TYR A 1 111 ? 4.119 11.976 5.999 1.00 81.62 111 TYR A N 1
ATOM 885 C CA . TYR A 1 111 ? 5.161 11.993 7.017 1.00 81.62 111 TYR A CA 1
ATOM 886 C C . TYR A 1 111 ? 5.761 13.397 7.214 1.00 81.62 111 TYR A C 1
ATOM 888 O O . TYR A 1 111 ? 5.965 13.815 8.351 1.00 81.62 111 TYR A O 1
ATOM 896 N N . HIS A 1 112 ? 6.027 14.129 6.126 1.00 82.94 112 HIS A N 1
ATOM 897 C CA . HIS A 1 112 ? 6.620 15.473 6.185 1.00 82.94 112 HIS A CA 1
ATOM 898 C C . HIS A 1 112 ? 5.601 16.577 6.490 1.00 82.94 112 HIS A C 1
ATOM 900 O O . HIS A 1 112 ? 5.988 17.633 6.982 1.00 82.94 112 HIS A O 1
ATOM 906 N N . THR A 1 113 ? 4.315 16.351 6.218 1.00 85.31 113 THR A N 1
ATOM 907 C CA . THR A 1 113 ? 3.250 17.299 6.560 1.00 85.31 113 THR A CA 1
ATOM 908 C C . THR A 1 113 ? 2.977 17.284 8.068 1.00 85.31 113 THR A C 1
ATOM 910 O O . THR A 1 113 ? 2.630 16.220 8.605 1.00 85.31 113 THR A O 1
ATOM 913 N N . PRO A 1 114 ? 3.079 18.438 8.758 1.00 82.25 114 PRO A N 1
ATOM 914 C CA . PRO A 1 114 ? 2.745 18.556 10.173 1.00 82.25 114 PRO A CA 1
ATOM 915 C C . PRO A 1 114 ? 1.349 18.018 10.505 1.00 82.25 114 PRO A C 1
ATOM 917 O O . PRO A 1 114 ? 0.433 18.012 9.683 1.00 82.25 114 PRO A O 1
ATOM 920 N N . ARG A 1 115 ? 1.173 17.538 11.738 1.00 73.19 115 ARG A N 1
ATOM 921 C CA . ARG A 1 115 ? -0.046 16.818 12.150 1.00 73.19 115 ARG A CA 1
ATOM 922 C C . ARG A 1 115 ? -1.292 17.702 12.167 1.00 73.19 115 ARG A C 1
ATOM 924 O O . ARG A 1 115 ? -2.330 17.249 11.698 1.00 73.19 115 ARG A O 1
ATOM 931 N N . GLY A 1 116 ? -1.161 18.946 12.627 1.00 72.88 116 GLY A N 1
ATOM 932 C CA . GLY A 1 116 ? -2.254 19.921 12.681 1.00 72.88 116 GLY A CA 1
ATOM 933 C C . GLY A 1 116 ? -2.687 20.487 11.324 1.00 72.88 116 GLY A C 1
ATOM 934 O O . GLY A 1 116 ? -3.711 21.161 11.245 1.00 72.88 116 GLY A O 1
ATOM 935 N N . GLU A 1 117 ? -1.962 20.204 10.237 1.00 82.81 117 GLU A N 1
ATOM 936 C CA . GLU A 1 117 ? -2.319 20.659 8.887 1.00 82.81 117 GLU A CA 1
ATOM 937 C C . GLU A 1 117 ? -3.348 19.723 8.231 1.00 82.81 117 GLU A C 1
ATOM 939 O O . GLU A 1 117 ? -3.089 19.087 7.207 1.00 82.81 117 GLU A O 1
ATOM 944 N N . HIS A 1 118 ? -4.536 19.622 8.832 1.00 81.25 118 HIS A N 1
ATOM 945 C CA . HIS A 1 118 ? -5.593 18.703 8.396 1.00 81.25 118 HIS A CA 1
ATOM 946 C C . HIS A 1 118 ? -5.948 18.852 6.910 1.00 81.25 118 HIS A C 1
ATOM 948 O O . HIS A 1 118 ? -5.949 17.853 6.193 1.00 81.25 118 HIS A O 1
ATOM 954 N N . SER A 1 119 ? -6.142 20.086 6.428 1.00 85.94 119 SER A N 1
ATOM 955 C CA . SER A 1 119 ? -6.449 20.360 5.014 1.00 85.94 119 SER A CA 1
ATOM 956 C C . SER A 1 119 ? -5.365 19.818 4.078 1.00 85.94 119 SER A C 1
ATOM 958 O O . SER A 1 119 ? -5.672 19.111 3.127 1.00 85.94 119 SER A O 1
ATOM 960 N N . ALA A 1 120 ? -4.084 20.065 4.376 1.00 88.94 120 ALA A N 1
ATOM 961 C CA . ALA A 1 120 ? -2.987 19.594 3.530 1.00 88.94 120 ALA A CA 1
ATOM 962 C C . ALA A 1 120 ? -2.906 18.058 3.497 1.00 88.94 120 ALA A C 1
ATOM 964 O O . ALA A 1 120 ? -2.613 17.456 2.462 1.00 88.94 120 ALA A O 1
ATOM 965 N N . ARG A 1 121 ? -3.181 17.398 4.629 1.00 87.44 121 ARG A N 1
ATOM 966 C CA . ARG A 1 121 ? -3.216 15.929 4.725 1.00 87.44 121 ARG A CA 1
ATOM 967 C C . ARG A 1 121 ? -4.395 15.340 3.948 1.00 87.44 121 ARG A C 1
ATOM 969 O O . ARG A 1 121 ? -4.227 14.310 3.293 1.00 87.44 121 ARG A O 1
ATOM 976 N N . GLU A 1 122 ? -5.556 15.986 3.996 1.00 88.12 122 GLU A N 1
ATOM 977 C CA . GLU A 1 122 ? -6.730 15.626 3.195 1.00 88.12 122 GLU A CA 1
ATOM 978 C C . GLU A 1 122 ? -6.454 15.779 1.696 1.00 88.12 122 GLU A C 1
ATOM 980 O O . GLU A 1 122 ? -6.706 14.838 0.941 1.00 88.12 122 GLU A O 1
ATOM 985 N N . ASP A 1 123 ? -5.822 16.877 1.276 1.00 92.19 123 ASP A N 1
ATOM 986 C CA . ASP A 1 123 ? -5.423 17.097 -0.118 1.00 92.19 123 ASP A CA 1
ATOM 987 C C . ASP A 1 123 ? -4.451 16.015 -0.607 1.00 92.19 123 ASP A C 1
ATOM 989 O O . ASP A 1 123 ? -4.580 15.494 -1.717 1.00 92.19 123 ASP A O 1
ATOM 993 N N . ILE A 1 124 ? -3.472 15.623 0.217 1.00 92.75 124 ILE A N 1
ATOM 994 C CA . ILE A 1 124 ? -2.542 14.529 -0.109 1.00 92.75 124 ILE A CA 1
ATOM 995 C C . ILE A 1 124 ? -3.298 13.215 -0.342 1.00 92.75 124 ILE A C 1
ATOM 997 O O . ILE A 1 124 ? -2.955 12.459 -1.254 1.00 92.75 124 ILE A O 1
ATOM 1001 N N . LEU A 1 125 ? -4.320 12.938 0.465 1.00 91.69 125 LEU A N 1
ATOM 1002 C CA . LEU A 1 125 ? -5.121 11.723 0.352 1.00 91.69 125 LEU A CA 1
ATOM 1003 C C . LEU A 1 125 ? -6.083 11.750 -0.831 1.00 91.69 125 LEU A C 1
ATOM 1005 O O . LEU A 1 125 ? -6.265 10.707 -1.460 1.00 91.69 125 LEU A O 1
ATOM 1009 N N . SER A 1 126 ? -6.665 12.908 -1.150 1.00 93.69 126 SER A N 1
ATOM 1010 C CA . SER A 1 126 ? -7.460 13.079 -2.369 1.00 93.69 126 SER A CA 1
ATOM 1011 C C . SER A 1 126 ? -6.598 12.804 -3.593 1.00 93.69 126 SER A C 1
ATOM 1013 O O . SER A 1 126 ? -6.891 11.882 -4.345 1.00 93.69 126 SER A O 1
ATOM 1015 N N . ASN A 1 127 ? -5.447 13.477 -3.700 1.00 95.12 127 ASN A N 1
ATOM 1016 C CA . ASN A 1 127 ? -4.508 13.280 -4.806 1.00 95.12 127 ASN A CA 1
ATOM 1017 C C . ASN A 1 127 ? -4.066 11.815 -4.945 1.00 95.12 127 ASN A C 1
ATOM 1019 O O . ASN A 1 127 ? -3.939 11.296 -6.055 1.00 95.12 127 ASN A O 1
ATOM 1023 N N . PHE A 1 128 ? -3.828 11.129 -3.823 1.00 94.94 128 PHE A N 1
ATOM 1024 C CA . PHE A 1 128 ? -3.512 9.703 -3.839 1.00 94.94 128 PHE A CA 1
ATOM 1025 C C . PHE A 1 128 ? -4.652 8.881 -4.452 1.00 94.94 128 PHE A C 1
ATOM 1027 O O . PHE A 1 128 ? -4.396 8.097 -5.363 1.00 94.94 128 PHE A O 1
ATOM 1034 N N . LYS A 1 129 ? -5.896 9.080 -3.999 1.00 94.69 129 LYS A N 1
ATOM 1035 C CA . LYS A 1 129 ? -7.076 8.382 -4.534 1.00 94.69 129 LYS A CA 1
ATOM 1036 C C . LYS A 1 129 ? -7.281 8.664 -6.017 1.00 94.69 129 LYS A C 1
ATOM 1038 O O . LYS A 1 129 ? -7.460 7.717 -6.779 1.00 94.69 129 LYS A O 1
ATOM 1043 N N . ASP A 1 130 ? -7.184 9.925 -6.419 1.00 95.88 130 ASP A N 1
ATOM 1044 C CA . ASP A 1 130 ? -7.331 10.350 -7.813 1.00 95.88 130 ASP A CA 1
ATOM 1045 C C . ASP A 1 130 ? -6.283 9.683 -8.717 1.00 95.88 130 ASP A C 1
ATOM 1047 O O . ASP A 1 130 ? -6.573 9.351 -9.864 1.00 95.88 130 ASP A O 1
ATOM 1051 N N . SER A 1 131 ? -5.092 9.397 -8.178 1.00 94.38 131 SER A N 1
ATOM 1052 C CA . SER A 1 131 ? -4.034 8.690 -8.908 1.00 94.38 131 SER A CA 1
ATOM 1053 C C . SER A 1 131 ? -4.263 7.175 -9.012 1.00 94.38 131 SER A C 1
ATOM 1055 O O . SER A 1 131 ? -3.899 6.570 -10.016 1.00 94.38 131 SER A O 1
ATOM 1057 N N . VAL A 1 132 ? -4.836 6.528 -7.985 1.00 94.94 132 VAL A N 1
ATOM 1058 C CA . VAL A 1 132 ? -4.918 5.051 -7.922 1.00 94.94 132 VAL A CA 1
ATOM 1059 C C . VAL A 1 132 ? -6.259 4.454 -8.338 1.00 94.94 132 VAL A C 1
ATOM 1061 O O . VAL A 1 132 ? -6.314 3.285 -8.724 1.00 94.94 132 VAL A O 1
ATOM 1064 N N . LEU A 1 133 ? -7.351 5.217 -8.269 1.00 94.38 133 LEU A N 1
ATOM 1065 C CA . LEU A 1 133 ? -8.663 4.743 -8.712 1.00 94.38 133 LEU A CA 1
ATOM 1066 C C . LEU A 1 133 ? -8.678 4.393 -10.212 1.00 94.38 133 LEU A C 1
ATOM 1068 O O . LEU A 1 133 ? -9.201 3.328 -10.546 1.00 94.38 133 LEU A O 1
ATOM 1072 N N . PRO A 1 134 ? -8.052 5.174 -11.119 1.00 94.06 134 PRO A N 1
ATOM 1073 C CA . PRO A 1 134 ? -7.967 4.799 -12.529 1.00 94.06 134 PRO A CA 1
ATOM 1074 C C . PRO A 1 134 ? -7.261 3.460 -12.774 1.00 94.06 134 PRO A C 1
ATOM 1076 O O . PRO A 1 134 ? -7.692 2.716 -13.646 1.00 94.06 134 PRO A O 1
ATOM 1079 N N . LEU A 1 135 ? -6.247 3.112 -11.969 1.00 93.00 135 LEU A N 1
ATOM 1080 C CA . LEU A 1 135 ? -5.504 1.847 -12.088 1.00 93.00 135 LEU A CA 1
ATOM 1081 C C . LEU A 1 135 ? -6.348 0.615 -11.735 1.00 93.00 135 LEU A C 1
ATOM 1083 O O . LEU A 1 135 ? -6.023 -0.499 -12.130 1.00 93.00 135 LEU A O 1
ATOM 1087 N N . THR A 1 136 ? -7.409 0.793 -10.946 1.00 92.31 136 THR A N 1
ATOM 1088 C CA . THR A 1 136 ? -8.212 -0.314 -10.402 1.00 92.31 136 THR A CA 1
ATOM 1089 C C . THR A 1 136 ? -9.650 -0.324 -10.917 1.00 92.31 136 THR A C 1
ATOM 1091 O O . THR A 1 136 ? -10.384 -1.269 -10.639 1.00 92.31 136 THR A O 1
ATOM 1094 N N . ARG A 1 137 ? -10.051 0.677 -11.718 1.00 91.75 137 ARG A N 1
ATOM 1095 C CA . ARG A 1 137 ? -11.433 0.861 -12.199 1.00 91.75 137 ARG A CA 1
ATOM 1096 C C . ARG A 1 137 ? -11.972 -0.312 -13.021 1.00 91.75 137 ARG A C 1
ATOM 1098 O O . ARG A 1 137 ? -13.152 -0.624 -12.919 1.00 91.75 137 ARG A O 1
ATOM 1105 N N . ASN A 1 138 ? -11.106 -0.950 -13.808 1.00 90.81 138 ASN A N 1
ATOM 1106 C CA . ASN A 1 138 ? -11.448 -2.072 -14.686 1.00 90.81 138 ASN A CA 1
ATOM 1107 C C . ASN A 1 138 ? -11.016 -3.422 -14.093 1.00 90.81 138 ASN A C 1
ATOM 1109 O O . ASN A 1 138 ? -10.976 -4.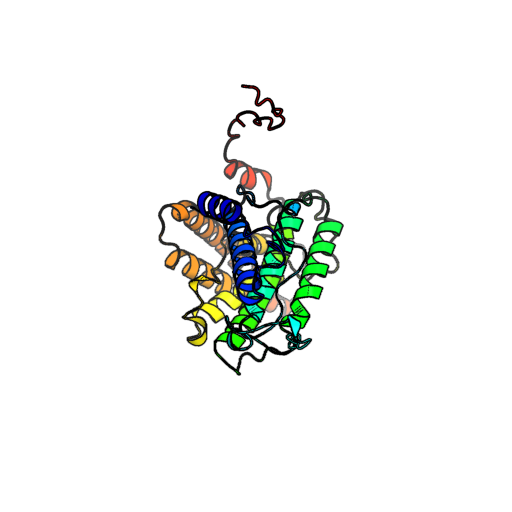426 -14.798 1.00 90.81 138 ASN A O 1
ATOM 1113 N N . CYS A 1 139 ? -10.640 -3.455 -12.812 1.00 94.19 139 CYS A N 1
ATOM 1114 C CA . CYS A 1 139 ? -10.203 -4.679 -12.160 1.00 94.19 139 CYS A CA 1
ATOM 1115 C C . CYS A 1 139 ? -11.412 -5.556 -11.816 1.00 94.19 139 CYS A C 1
ATOM 1117 O O . CYS A 1 139 ? -12.208 -5.203 -10.942 1.00 94.19 139 CYS A O 1
ATOM 1119 N N . ASN A 1 140 ? -11.523 -6.710 -12.475 1.00 94.00 140 ASN A N 1
ATOM 1120 C CA . ASN A 1 140 ? -12.476 -7.747 -12.107 1.00 94.00 140 ASN A CA 1
ATOM 1121 C C . ASN A 1 140 ? -11.782 -8.817 -11.238 1.00 94.00 140 ASN A C 1
ATOM 1123 O O . ASN A 1 140 ? -10.867 -9.495 -11.717 1.00 94.00 140 ASN A O 1
ATOM 1127 N N . PRO A 1 141 ? -12.195 -9.007 -9.970 1.00 93.31 141 PRO A N 1
ATOM 1128 C CA . PRO A 1 141 ? -11.579 -9.990 -9.080 1.00 93.31 141 PRO A CA 1
ATOM 1129 C C . PRO A 1 141 ? -11.776 -11.452 -9.516 1.00 93.31 141 PRO A C 1
ATOM 1131 O O . PRO A 1 141 ? -11.098 -12.326 -8.979 1.00 93.31 141 PRO A O 1
ATOM 1134 N N . ASP A 1 142 ? -12.670 -11.734 -10.465 1.00 94.25 142 ASP A N 1
ATOM 1135 C CA . ASP A 1 142 ? -12.930 -13.098 -10.940 1.00 94.25 142 ASP A CA 1
ATOM 1136 C C . ASP A 1 142 ? -12.052 -13.518 -12.135 1.00 94.25 142 ASP A C 1
ATOM 1138 O O . ASP A 1 142 ? -12.023 -14.698 -12.480 1.00 94.25 142 ASP A O 1
ATOM 1142 N N . ASP A 1 143 ? -11.292 -12.593 -12.735 1.00 94.31 143 ASP A N 1
ATOM 1143 C CA . ASP A 1 143 ? -10.465 -12.888 -13.917 1.00 94.31 143 ASP A CA 1
ATOM 1144 C C . ASP A 1 143 ? -9.231 -13.741 -13.580 1.00 94.31 143 ASP A C 1
ATOM 1146 O O . ASP A 1 143 ? -8.829 -14.614 -14.349 1.00 94.31 143 ASP A O 1
ATOM 1150 N N . SER A 1 144 ? -8.583 -13.470 -12.442 1.00 94.12 144 SER A N 1
ATOM 1151 C CA . SER A 1 144 ? -7.379 -14.181 -12.000 1.00 94.12 144 SER A CA 1
ATOM 1152 C C . SER A 1 144 ? -7.116 -13.992 -10.504 1.00 94.12 144 SER A C 1
ATOM 1154 O O . SER A 1 144 ? -7.598 -13.037 -9.893 1.00 94.12 144 SER A O 1
ATOM 1156 N N . ASN A 1 145 ? -6.270 -14.846 -9.912 1.00 93.50 145 ASN A N 1
ATOM 1157 C CA . ASN A 1 145 ? -5.819 -14.677 -8.521 1.00 93.50 145 ASN A CA 1
ATOM 1158 C C . ASN A 1 145 ? -5.101 -13.334 -8.301 1.00 93.50 145 ASN A C 1
ATOM 1160 O O . ASN A 1 145 ? -5.183 -12.753 -7.220 1.00 93.50 145 ASN A O 1
ATOM 1164 N N . TYR A 1 146 ? -4.402 -12.831 -9.320 1.00 93.06 146 TYR A N 1
ATOM 1165 C CA . TYR A 1 146 ? -3.720 -11.545 -9.243 1.00 93.06 146 TYR A CA 1
ATOM 1166 C C . TYR A 1 146 ? -4.707 -10.371 -9.321 1.00 93.06 146 TYR A C 1
ATOM 1168 O O . TYR A 1 146 ? -4.628 -9.463 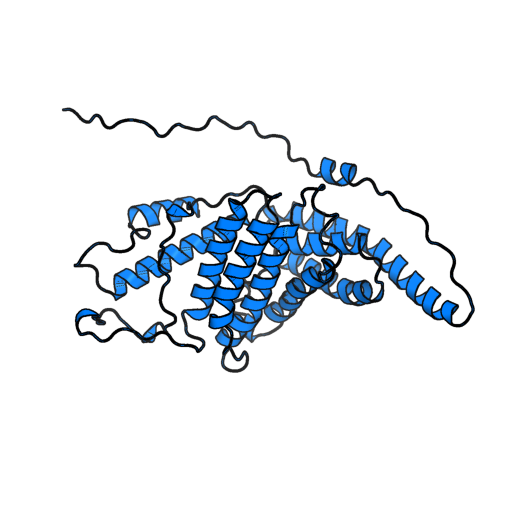-8.497 1.00 93.06 146 TYR A O 1
ATOM 1176 N N . SER A 1 147 ? -5.698 -10.415 -10.218 1.00 94.62 147 SER A N 1
ATOM 1177 C CA . SER A 1 147 ? -6.774 -9.410 -10.275 1.00 94.62 147 SER A CA 1
ATOM 1178 C C . SER A 1 147 ? -7.561 -9.373 -8.963 1.00 94.62 147 SER A C 1
ATOM 1180 O O . SER A 1 147 ? -7.826 -8.303 -8.414 1.00 94.62 147 SER A O 1
ATOM 1182 N N . TRP A 1 148 ? -7.847 -10.546 -8.393 1.00 93.81 148 TRP A N 1
ATOM 1183 C CA . TRP A 1 148 ? -8.446 -10.671 -7.069 1.00 93.81 148 TRP A CA 1
ATOM 1184 C C . TRP A 1 148 ? -7.626 -9.954 -5.990 1.00 93.81 148 TRP A C 1
ATOM 1186 O O . TRP A 1 148 ? -8.170 -9.159 -5.217 1.00 93.81 148 TRP A O 1
ATOM 1196 N N . LEU A 1 149 ? -6.307 -10.186 -5.963 1.00 91.31 149 LEU A N 1
ATOM 1197 C CA . LEU A 1 149 ? -5.408 -9.499 -5.041 1.00 91.31 149 LEU A CA 1
ATOM 1198 C C . LEU A 1 149 ? -5.470 -7.987 -5.246 1.00 91.31 149 LEU A C 1
ATOM 1200 O O . LEU A 1 149 ? -5.687 -7.264 -4.278 1.00 91.31 149 LEU A O 1
ATOM 1204 N N . VAL A 1 150 ? -5.278 -7.510 -6.479 1.00 93.75 150 VAL A N 1
ATOM 1205 C CA . VAL A 1 150 ? -5.276 -6.078 -6.814 1.00 93.75 150 VAL A CA 1
ATOM 1206 C C . VAL A 1 150 ? -6.555 -5.417 -6.306 1.00 93.75 150 VAL A C 1
ATOM 1208 O O . VAL A 1 150 ? -6.494 -4.365 -5.666 1.00 93.75 150 VAL A O 1
ATOM 1211 N N . TYR A 1 151 ? -7.706 -6.054 -6.520 1.00 93.25 151 TYR A N 1
ATOM 1212 C CA . TYR A 1 151 ? -9.005 -5.544 -6.097 1.00 93.25 151 TYR A CA 1
ATOM 1213 C C . TYR A 1 151 ? -9.124 -5.394 -4.571 1.00 93.25 151 TYR A C 1
ATOM 1215 O O . TYR A 1 151 ? -9.443 -4.313 -4.073 1.00 93.25 151 TYR A O 1
ATOM 1223 N N . TYR A 1 152 ? -8.841 -6.445 -3.797 1.00 91.38 152 TYR A N 1
ATOM 1224 C CA . TYR A 1 152 ? -9.033 -6.397 -2.341 1.00 91.38 152 TYR A CA 1
ATOM 1225 C C . TYR A 1 152 ? -7.890 -5.697 -1.599 1.00 91.38 152 TYR A C 1
ATOM 1227 O O . TYR A 1 152 ? -8.129 -4.989 -0.612 1.00 91.38 152 TYR A O 1
ATOM 1235 N N . ALA A 1 153 ? -6.652 -5.849 -2.073 1.00 90.31 153 ALA A N 1
ATOM 1236 C CA . ALA A 1 153 ? -5.495 -5.174 -1.502 1.00 90.31 153 ALA A CA 1
ATOM 1237 C C . ALA A 1 153 ? -5.579 -3.661 -1.721 1.00 90.31 153 ALA A C 1
ATOM 1239 O O . ALA A 1 153 ? -5.336 -2.916 -0.776 1.00 90.31 153 ALA A O 1
ATOM 1240 N N . SER A 1 154 ? -5.990 -3.186 -2.904 1.00 91.56 154 SER A N 1
ATOM 1241 C CA . SER A 1 154 ? -6.156 -1.744 -3.146 1.00 91.56 154 SER A CA 1
ATOM 1242 C C . SER A 1 154 ? -7.176 -1.115 -2.195 1.00 91.56 154 SER A C 1
ATOM 1244 O O . SER A 1 154 ? -6.879 -0.106 -1.558 1.00 91.56 154 SER A O 1
ATOM 1246 N N . GLN A 1 155 ? -8.334 -1.747 -1.995 1.00 89.38 155 GLN A N 1
ATOM 1247 C CA . GLN A 1 155 ? -9.339 -1.282 -1.033 1.00 89.38 155 GLN A CA 1
ATOM 1248 C C . GLN A 1 155 ? -8.822 -1.276 0.409 1.00 89.38 155 GLN A C 1
ATOM 1250 O O . GLN A 1 155 ? -9.049 -0.312 1.149 1.00 89.38 155 GLN A O 1
ATOM 1255 N N . ASN A 1 156 ? -8.115 -2.338 0.816 1.00 88.94 156 ASN A N 1
ATOM 1256 C CA . ASN A 1 156 ? -7.516 -2.411 2.147 1.00 88.94 156 ASN A CA 1
ATOM 1257 C C . ASN A 1 156 ? -6.478 -1.298 2.351 1.00 88.94 156 ASN A C 1
ATOM 1259 O O . ASN A 1 156 ? -6.522 -0.613 3.374 1.00 88.94 156 ASN A O 1
ATOM 1263 N N . LEU A 1 157 ? -5.599 -1.083 1.369 1.00 89.38 157 LEU A N 1
ATOM 1264 C CA . LEU A 1 157 ? -4.551 -0.069 1.410 1.00 89.38 157 LEU A CA 1
ATOM 1265 C C . LEU A 1 157 ? -5.133 1.346 1.379 1.00 89.38 157 LEU A C 1
ATOM 1267 O O . LEU A 1 157 ? -4.724 2.147 2.208 1.00 89.38 157 LEU A O 1
ATOM 1271 N N . ILE A 1 158 ? -6.130 1.652 0.537 1.00 90.25 158 ILE A N 1
ATOM 1272 C CA . ILE A 1 158 ? -6.824 2.957 0.557 1.00 90.25 158 ILE A CA 1
ATOM 1273 C C . ILE A 1 158 ? -7.403 3.220 1.946 1.00 90.25 158 ILE A C 1
ATOM 1275 O O . ILE A 1 158 ? -7.133 4.267 2.536 1.00 90.25 158 ILE A O 1
ATOM 1279 N N . SER A 1 159 ? -8.147 2.251 2.488 1.00 88.50 159 SER A N 1
ATOM 1280 C CA . SER A 1 159 ? -8.756 2.373 3.815 1.00 88.50 159 SER A CA 1
ATOM 1281 C C . SER A 1 159 ? -7.686 2.549 4.895 1.00 88.50 159 SER A C 1
ATOM 1283 O O . SER A 1 159 ? -7.825 3.385 5.783 1.00 88.50 159 SER A O 1
ATOM 1285 N N . SER A 1 160 ? -6.573 1.817 4.790 1.00 87.31 160 SER A N 1
ATOM 1286 C CA . SER A 1 160 ? -5.433 1.950 5.697 1.00 87.31 160 SER A CA 1
ATOM 1287 C C . SER A 1 160 ? -4.855 3.363 5.652 1.00 87.31 160 SER A C 1
ATOM 1289 O O . SER A 1 160 ? -4.715 3.986 6.701 1.00 87.31 160 SER A O 1
ATOM 1291 N N . THR A 1 161 ? -4.559 3.889 4.459 1.00 86.19 161 THR A N 1
ATOM 1292 C CA . THR A 1 161 ? -3.991 5.233 4.249 1.00 86.19 161 THR A CA 1
ATOM 1293 C C . THR A 1 161 ? -4.895 6.323 4.817 1.00 86.19 161 THR A C 1
ATOM 1295 O O . THR A 1 161 ? -4.400 7.244 5.461 1.00 86.19 161 THR A O 1
ATOM 1298 N N . GLN A 1 162 ? -6.217 6.193 4.682 1.00 86.75 162 GLN A N 1
ATOM 1299 C CA . GLN A 1 162 ? -7.164 7.124 5.307 1.00 86.75 162 GLN A CA 1
ATOM 1300 C C . GLN A 1 162 ? -7.055 7.125 6.839 1.00 86.75 162 GLN A C 1
ATOM 1302 O O . GLN A 1 162 ? -7.071 8.185 7.461 1.00 86.75 162 GLN A O 1
ATOM 1307 N N . LEU A 1 163 ? -6.878 5.953 7.458 1.00 84.75 163 LEU A N 1
ATOM 1308 C CA . LEU A 1 163 ? -6.735 5.839 8.912 1.00 84.75 163 LEU A CA 1
ATOM 1309 C C . LEU A 1 163 ? -5.421 6.434 9.444 1.00 84.75 163 LEU A C 1
ATOM 1311 O O . LEU A 1 163 ? -5.329 6.759 10.629 1.00 84.75 163 LEU A O 1
ATOM 1315 N N . HIS A 1 164 ? -4.407 6.635 8.595 1.00 77.38 164 HIS A N 1
ATOM 1316 C CA . HIS A 1 164 ? -3.152 7.269 9.009 1.00 77.38 164 HIS A CA 1
ATOM 1317 C C . HIS A 1 164 ? -3.305 8.750 9.393 1.00 77.38 164 HIS A C 1
ATOM 1319 O O . HIS A 1 164 ? -2.438 9.259 10.106 1.00 77.38 164 HIS A O 1
ATOM 1325 N N . ILE A 1 165 ? -4.388 9.441 9.004 1.00 74.12 165 ILE A N 1
ATOM 1326 C CA . ILE A 1 165 ? -4.696 10.774 9.560 1.00 74.12 165 ILE A CA 1
ATOM 1327 C C . ILE A 1 165 ? -4.961 10.667 11.069 1.00 74.12 165 ILE A C 1
ATOM 1329 O O . ILE A 1 165 ? -4.482 11.491 11.842 1.00 74.12 165 ILE A O 1
ATOM 1333 N N . PHE A 1 166 ? -5.677 9.625 11.496 1.00 71.00 166 PHE A N 1
ATOM 1334 C CA . PHE A 1 166 ? -6.233 9.507 12.846 1.00 71.00 166 PHE A CA 1
ATOM 1335 C C . PHE A 1 166 ? -5.308 8.810 13.853 1.00 71.00 166 PHE A C 1
ATOM 1337 O O . PHE A 1 166 ? -5.610 8.760 15.042 1.00 71.00 166 PHE A O 1
ATOM 1344 N N . ARG A 1 167 ? -4.154 8.279 13.418 1.00 60.84 167 ARG A N 1
ATOM 1345 C CA . ARG A 1 167 ? -3.233 7.527 14.295 1.00 60.84 167 ARG A CA 1
ATOM 1346 C C . ARG A 1 167 ? -2.630 8.343 15.447 1.00 60.84 167 ARG A C 1
ATOM 1348 O O . ARG A 1 167 ? -2.136 7.729 16.391 1.00 60.84 167 ARG A O 1
ATOM 1355 N N . ARG A 1 168 ? -2.630 9.680 15.382 1.00 55.28 168 ARG A N 1
ATOM 1356 C CA . ARG A 1 168 ? -2.170 10.583 16.455 1.00 55.28 168 ARG A CA 1
ATOM 1357 C C . ARG A 1 168 ? -2.912 11.925 16.349 1.00 55.28 168 ARG A C 1
ATOM 1359 O O . ARG A 1 168 ? -2.415 12.805 15.648 1.00 55.28 168 ARG A O 1
ATOM 1366 N N . PRO A 1 169 ? -4.092 12.074 16.972 1.00 50.41 169 PRO A N 1
ATOM 1367 C CA . PRO A 1 169 ? -4.812 13.337 16.924 1.00 50.41 169 PRO A CA 1
ATOM 1368 C C . PRO A 1 169 ? -4.009 14.425 17.645 1.00 50.41 169 PRO A C 1
ATOM 1370 O O . PRO A 1 169 ? -3.535 14.193 18.756 1.00 50.41 169 PRO A O 1
ATOM 1373 N N . ASP A 1 170 ? -3.902 15.612 17.045 1.00 47.91 170 ASP A N 1
ATOM 1374 C CA . ASP A 1 170 ? -3.801 16.825 17.852 1.00 47.91 170 ASP A CA 1
ATOM 1375 C C . ASP A 1 170 ? -5.169 17.012 18.516 1.00 47.91 170 ASP A C 1
ATOM 1377 O O . ASP A 1 170 ? -6.193 17.127 17.838 1.00 47.91 170 ASP A O 1
ATOM 1381 N N . LEU A 1 171 ? -5.190 17.003 19.852 1.00 46.81 171 LEU A N 1
ATOM 1382 C CA . LEU A 1 171 ? -6.404 17.094 20.679 1.00 46.81 171 LEU A CA 1
ATOM 1383 C C . LEU A 1 171 ? -7.264 18.332 20.347 1.00 46.81 171 LEU A C 1
ATOM 1385 O O . LEU A 1 171 ? -8.462 18.346 20.605 1.00 46.81 171 LEU A O 1
ATOM 1389 N N . VAL A 1 172 ? -6.667 19.353 19.730 1.00 45.69 172 VAL A N 1
ATOM 1390 C CA . VAL A 1 172 ? -7.298 20.643 19.420 1.00 45.69 172 VAL A CA 1
ATOM 1391 C C . VAL A 1 172 ? -8.133 20.604 18.125 1.00 45.69 172 VAL A C 1
ATOM 1393 O O . VAL A 1 172 ? -9.083 21.368 17.984 1.00 45.69 172 VAL A O 1
ATOM 1396 N N . GLY A 1 173 ? -7.832 19.701 17.181 1.00 48.38 173 GLY A N 1
ATOM 1397 C CA . GLY A 1 173 ? -8.471 19.674 15.853 1.00 48.38 173 GLY A CA 1
ATOM 1398 C C . GLY A 1 173 ? -9.791 18.895 15.768 1.00 48.38 173 GLY A C 1
ATOM 1399 O O . GLY A 1 173 ? -10.545 19.058 14.809 1.00 48.38 173 GLY A O 1
ATOM 1400 N N . GLN A 1 174 ? -10.105 18.058 16.764 1.00 49.50 174 GLN A N 1
ATOM 1401 C CA . GLN A 1 174 ? -11.214 17.094 16.682 1.00 49.50 174 GLN A CA 1
ATOM 1402 C C . GLN A 1 174 ? -12.618 17.719 16.678 1.00 49.50 174 GLN A C 1
ATOM 1404 O O . GLN A 1 174 ? -13.561 17.078 16.215 1.00 49.50 174 GLN A O 1
ATOM 1409 N N . GLN A 1 175 ? -12.780 18.953 17.162 1.00 47.25 175 GLN A N 1
ATOM 1410 C CA . GLN A 1 175 ? -14.109 19.542 17.367 1.00 47.25 175 GLN A CA 1
ATOM 1411 C C . GLN A 1 175 ? -14.800 20.014 16.073 1.00 47.25 175 GLN A C 1
ATOM 1413 O O . GLN A 1 175 ? -16.022 20.113 16.052 1.00 47.25 175 GLN A O 1
ATOM 1418 N N . HIS A 1 176 ? -14.067 20.263 14.980 1.00 43.94 176 HIS A N 1
ATOM 1419 C CA . HIS A 1 176 ? -14.644 20.895 13.780 1.00 43.94 176 HIS A CA 1
ATOM 1420 C C . HIS A 1 176 ? -15.043 19.931 12.643 1.00 43.94 176 HIS A C 1
ATOM 1422 O O . HIS A 1 176 ? -15.732 20.357 11.721 1.00 43.94 176 HIS A O 1
ATOM 1428 N N . GLN A 1 177 ? -14.663 18.646 12.679 1.00 49.75 177 GLN A N 1
ATOM 1429 C CA . GLN A 1 177 ? -14.855 17.722 11.539 1.00 49.75 177 GLN A CA 1
ATOM 1430 C C . GLN A 1 177 ? -15.939 16.642 11.735 1.00 49.75 177 GLN A C 1
ATOM 1432 O O . GLN A 1 177 ? -16.232 15.888 10.807 1.00 49.75 177 GLN A O 1
ATOM 1437 N N . GLN A 1 178 ? -16.576 16.564 12.908 1.00 50.31 178 GLN A N 1
ATOM 1438 C CA . GLN A 1 178 ? -17.500 15.468 13.251 1.00 50.31 178 GLN A CA 1
ATOM 1439 C C . GLN A 1 178 ? -18.860 15.503 12.524 1.00 50.31 178 GLN A C 1
ATOM 1441 O O . GLN A 1 178 ? -19.599 14.528 12.588 1.00 50.31 178 GLN A O 1
ATOM 1446 N N . GLN A 1 179 ? -19.212 16.579 11.811 1.00 44.31 179 GLN A N 1
ATOM 1447 C CA . GLN A 1 179 ? -20.577 16.756 11.283 1.00 44.31 179 GLN A CA 1
ATOM 1448 C C . GLN A 1 179 ? -20.858 16.162 9.891 1.00 44.31 179 GLN A C 1
ATOM 1450 O O . GLN A 1 179 ? -22.016 16.162 9.482 1.00 44.31 179 GLN A O 1
ATOM 1455 N N . GLN A 1 180 ? -19.865 15.652 9.150 1.00 45.41 180 GLN A N 1
ATOM 1456 C CA . GLN A 1 180 ? -20.091 15.151 7.774 1.00 45.41 180 GLN A CA 1
ATOM 1457 C C . GLN A 1 180 ? -19.404 13.820 7.425 1.00 45.41 180 GLN A C 1
ATOM 1459 O O . GLN A 1 180 ? -19.610 13.306 6.326 1.00 45.41 180 GLN A O 1
ATOM 1464 N N . GLN A 1 181 ? -18.600 13.243 8.320 1.00 57.28 181 GLN A N 1
ATOM 1465 C CA . GLN A 1 181 ? -17.833 12.027 8.030 1.00 57.28 181 GLN A CA 1
ATOM 1466 C C . GLN A 1 181 ? -18.507 10.775 8.621 1.00 57.28 181 GLN A C 1
ATOM 1468 O O . GLN A 1 181 ? -19.095 10.863 9.701 1.00 57.28 181 GLN A O 1
ATOM 1473 N N . PRO A 1 182 ? -18.416 9.606 7.949 1.00 63.97 182 PRO A N 1
ATOM 1474 C CA . PRO A 1 182 ? -18.783 8.328 8.559 1.00 63.97 182 PRO A CA 1
ATOM 1475 C C . PRO A 1 182 ? -18.011 8.136 9.866 1.00 63.97 182 PRO A C 1
ATOM 1477 O O . PRO A 1 182 ? -16.899 8.656 10.014 1.00 63.97 182 PRO A O 1
ATOM 1480 N N . SER A 1 183 ? -18.584 7.384 10.810 1.00 82.00 183 SER A N 1
ATOM 1481 C CA . SER A 1 183 ? -17.938 7.186 12.109 1.00 82.00 183 SER A CA 1
ATOM 1482 C C . SER A 1 183 ? -16.528 6.610 11.920 1.00 82.00 183 SER A C 1
ATOM 1484 O O . SER A 1 183 ? -16.274 5.785 11.035 1.00 82.00 183 SER A O 1
ATOM 1486 N N . LEU A 1 184 ? -15.569 7.039 12.744 1.00 86.62 184 LEU A N 1
ATOM 1487 C CA . LEU A 1 184 ? -14.193 6.545 12.641 1.00 86.62 184 LEU A CA 1
ATOM 1488 C C . LEU A 1 184 ? -14.131 5.020 12.851 1.00 86.62 184 LEU A C 1
ATOM 1490 O O . LEU A 1 184 ? -13.322 4.339 12.215 1.00 86.62 184 LEU A O 1
ATOM 1494 N N . LEU A 1 185 ? -15.051 4.466 13.649 1.00 90.38 185 LEU A N 1
ATOM 1495 C CA . LEU A 1 185 ? -15.244 3.025 13.772 1.00 90.38 185 LEU A CA 1
ATOM 1496 C C . LEU A 1 185 ? -15.624 2.377 12.431 1.00 90.38 185 LEU A C 1
ATOM 1498 O O . LEU A 1 185 ? -15.024 1.370 12.070 1.00 90.38 185 LEU A O 1
ATOM 1502 N N . GLU A 1 186 ? -16.546 2.943 11.648 1.00 90.94 186 GLU A N 1
ATOM 1503 C CA . GLU A 1 186 ? -16.882 2.416 10.315 1.00 90.94 186 GLU A CA 1
ATOM 1504 C C . GLU A 1 186 ? -15.690 2.414 9.358 1.00 90.94 186 GLU A C 1
ATOM 1506 O O . GLU A 1 186 ? -15.494 1.447 8.616 1.00 90.94 186 GLU A O 1
ATOM 1511 N N . LEU A 1 187 ? -14.873 3.471 9.377 1.00 88.94 187 LEU A N 1
ATOM 1512 C CA . LEU A 1 187 ? -13.639 3.517 8.590 1.00 88.94 187 LEU A CA 1
ATOM 1513 C C . LEU A 1 187 ? -12.658 2.422 9.031 1.00 88.94 187 LEU A C 1
ATOM 1515 O O . LEU A 1 187 ? -12.042 1.769 8.185 1.00 88.94 187 LEU A O 1
ATOM 1519 N N . CYS A 1 188 ? -12.553 2.176 10.341 1.00 91.56 188 CYS A N 1
ATOM 1520 C CA . CYS A 1 188 ? -11.771 1.063 10.871 1.00 91.56 188 CYS A CA 1
ATOM 1521 C C . CYS A 1 188 ? -12.305 -0.283 10.370 1.00 91.56 188 CYS A C 1
ATOM 1523 O O . CYS A 1 188 ? -11.523 -1.099 9.886 1.00 91.56 188 CYS A O 1
ATOM 1525 N N . LEU A 1 189 ? -13.622 -0.510 10.414 1.00 92.50 189 LEU A N 1
ATOM 1526 C CA . LEU A 1 189 ? -14.220 -1.761 9.941 1.00 92.50 189 LEU A CA 1
ATOM 1527 C C . LEU A 1 189 ? -13.946 -2.001 8.458 1.00 92.50 189 LEU A C 1
ATOM 1529 O O . LEU A 1 189 ? -13.502 -3.090 8.111 1.00 92.50 189 LEU A O 1
ATOM 1533 N N . LYS A 1 190 ? -14.090 -0.987 7.596 1.00 90.38 190 LYS A N 1
ATOM 1534 C CA . LYS A 1 190 ? -13.756 -1.110 6.164 1.00 90.38 190 LYS A CA 1
ATOM 1535 C C . LYS A 1 190 ? -12.322 -1.597 5.939 1.00 90.38 190 LYS A C 1
ATOM 1537 O O . LYS A 1 190 ? -12.079 -2.419 5.058 1.00 90.38 190 LYS A O 1
ATOM 1542 N N . ASN A 1 191 ? -11.371 -1.131 6.751 1.00 90.69 191 ASN A N 1
ATOM 1543 C CA . ASN A 1 191 ? -9.999 -1.629 6.699 1.00 90.69 191 ASN A CA 1
ATOM 1544 C C . ASN A 1 191 ? -9.885 -3.075 7.217 1.00 90.69 191 ASN A C 1
ATOM 1546 O O . ASN A 1 191 ? -9.251 -3.905 6.563 1.00 90.69 191 ASN A O 1
ATOM 1550 N N . LEU A 1 192 ? -10.503 -3.391 8.360 1.00 92.56 192 LEU A N 1
ATOM 1551 C CA . LEU A 1 192 ? -10.383 -4.701 9.005 1.00 92.56 192 LEU A CA 1
ATOM 1552 C C . LEU A 1 192 ? -11.117 -5.825 8.261 1.00 92.56 192 LEU A C 1
ATOM 1554 O O . LEU A 1 192 ? -10.633 -6.952 8.264 1.00 92.56 192 LEU A O 1
ATOM 1558 N N . GLU A 1 193 ? -12.235 -5.545 7.590 1.00 92.00 193 GLU A N 1
ATOM 1559 C CA . GLU A 1 193 ? -13.059 -6.554 6.909 1.00 92.00 193 GLU A CA 1
ATOM 1560 C C . GLU A 1 193 ? -12.308 -7.302 5.799 1.00 92.00 193 GLU A C 1
ATOM 1562 O O . GLU A 1 193 ? -12.593 -8.467 5.523 1.00 92.00 193 GLU A O 1
ATOM 1567 N N . ASN A 1 194 ? -11.330 -6.653 5.164 1.00 88.06 194 ASN A N 1
ATOM 1568 C CA . ASN A 1 194 ? -10.538 -7.288 4.113 1.00 88.06 194 ASN A CA 1
ATOM 1569 C C . ASN A 1 194 ? -9.488 -8.260 4.663 1.00 88.06 194 ASN A C 1
ATOM 1571 O O . ASN A 1 194 ? -9.012 -9.105 3.912 1.00 88.06 194 ASN A O 1
ATOM 1575 N N . ILE A 1 195 ? -9.155 -8.204 5.956 1.00 90.06 195 ILE A N 1
ATOM 1576 C CA . ILE A 1 195 ? -8.192 -9.128 6.568 1.00 90.06 195 ILE A CA 1
ATOM 1577 C C . ILE A 1 195 ? -8.697 -10.579 6.529 1.00 90.06 195 ILE A C 1
ATOM 1579 O O . ILE A 1 195 ? -8.026 -11.402 5.906 1.00 90.06 195 ILE A O 1
ATOM 1583 N N . PRO A 1 196 ? -9.863 -10.942 7.101 1.00 90.12 196 PRO A N 1
ATOM 1584 C CA . PRO A 1 196 ? -10.342 -12.321 7.028 1.00 90.12 196 PRO A CA 1
ATOM 1585 C C . PRO A 1 196 ? -10.629 -12.763 5.587 1.00 90.12 196 PRO A C 1
ATOM 1587 O O . PRO A 1 196 ? -10.427 -13.930 5.273 1.00 90.12 196 PRO A O 1
ATOM 1590 N N . ARG A 1 197 ? -11.016 -11.845 4.686 1.00 88.62 197 ARG A N 1
ATOM 1591 C CA . ARG A 1 197 ? -11.184 -12.150 3.252 1.00 88.62 197 ARG A CA 1
ATOM 1592 C C . ARG A 1 197 ? -9.857 -12.568 2.608 1.00 88.62 197 ARG A C 1
ATOM 1594 O O . ARG A 1 197 ? -9.776 -13.640 2.020 1.00 88.62 197 ARG A O 1
ATOM 1601 N N . ILE A 1 198 ? -8.804 -11.764 2.775 1.00 88.19 198 ILE A N 1
ATOM 1602 C CA . ILE A 1 198 ? -7.478 -12.023 2.187 1.00 88.19 198 ILE A CA 1
ATOM 1603 C C . ILE A 1 198 ? -6.824 -13.278 2.777 1.00 88.19 198 ILE A C 1
ATOM 1605 O O . ILE A 1 198 ? -6.188 -14.062 2.071 1.00 88.19 198 ILE A O 1
ATOM 1609 N N . HIS A 1 199 ? -6.985 -13.481 4.082 1.00 89.12 199 HIS A N 1
ATOM 1610 C CA . HIS A 1 199 ? -6.351 -14.591 4.793 1.00 89.12 199 HIS A CA 1
ATOM 1611 C C . HIS A 1 199 ? -7.176 -15.882 4.792 1.00 89.12 199 HIS A C 1
ATOM 1613 O O . HIS A 1 199 ? -6.625 -16.932 5.116 1.00 89.12 199 HIS A O 1
ATOM 1619 N N . GLY A 1 200 ? -8.460 -15.817 4.432 1.00 90.06 200 GLY A N 1
ATOM 1620 C CA . GLY A 1 200 ? -9.376 -16.959 4.393 1.00 90.06 200 GLY A CA 1
ATOM 1621 C C . GLY A 1 200 ? -9.625 -17.547 3.002 1.00 90.06 200 GLY A C 1
ATOM 1622 O O . GLY A 1 200 ? -10.001 -18.710 2.918 1.00 90.06 200 GLY A O 1
ATOM 1623 N N . ASP A 1 201 ? -9.409 -16.786 1.926 1.00 91.94 201 ASP A N 1
ATOM 1624 C CA . ASP A 1 201 ? -9.571 -17.256 0.541 1.00 91.94 201 ASP A CA 1
ATOM 1625 C C . ASP A 1 201 ? -8.257 -17.866 0.012 1.00 91.94 201 ASP A C 1
ATOM 1627 O O . ASP A 1 201 ? -7.162 -17.347 0.274 1.00 91.94 201 ASP A O 1
ATOM 1631 N N . ASP A 1 202 ? -8.355 -18.965 -0.737 1.00 92.75 202 ASP A N 1
ATOM 1632 C CA . ASP A 1 202 ? -7.208 -19.668 -1.324 1.00 92.75 202 ASP A CA 1
ATOM 1633 C C . ASP A 1 202 ? -6.495 -18.826 -2.390 1.00 92.75 202 ASP A C 1
ATOM 1635 O O . ASP A 1 202 ? -5.272 -18.896 -2.518 1.00 92.75 202 ASP A O 1
ATOM 1639 N N . ARG A 1 203 ? -7.221 -17.949 -3.100 1.00 91.12 203 ARG A N 1
ATOM 1640 C CA . ARG A 1 203 ? -6.645 -17.033 -4.104 1.00 91.12 203 ARG A CA 1
ATOM 1641 C C . ARG A 1 203 ? -5.631 -16.064 -3.497 1.00 91.12 203 ARG A C 1
ATOM 1643 O O . ARG A 1 203 ? -4.725 -15.607 -4.192 1.00 91.12 203 ARG A O 1
ATOM 1650 N N . GLY A 1 204 ? -5.768 -15.766 -2.204 1.00 86.12 204 GLY A N 1
ATOM 1651 C CA . GLY A 1 204 ? -4.875 -14.876 -1.470 1.00 86.12 204 GLY A CA 1
ATOM 1652 C C . GLY A 1 204 ? -3.596 -15.531 -0.953 1.00 86.12 204 GLY A C 1
ATOM 1653 O O . GLY A 1 204 ? -2.697 -14.802 -0.541 1.00 86.12 204 GLY A O 1
ATOM 1654 N N . GLU A 1 205 ? -3.489 -16.866 -0.956 1.00 89.38 205 GLU A N 1
ATOM 1655 C CA . GLU A 1 205 ? -2.453 -17.621 -0.230 1.00 89.38 205 GLU A CA 1
ATOM 1656 C C . GLU A 1 205 ? -1.028 -17.124 -0.514 1.00 89.38 205 GLU A C 1
ATOM 1658 O O . GLU A 1 205 ? -0.333 -16.714 0.421 1.00 89.38 205 GLU A O 1
ATOM 1663 N N . GLY A 1 206 ? -0.658 -17.000 -1.792 1.00 87.75 206 GLY A N 1
ATOM 1664 C CA . GLY A 1 206 ? 0.664 -16.525 -2.219 1.00 87.75 206 GLY A CA 1
ATOM 1665 C C . GLY A 1 206 ? 0.969 -15.051 -1.909 1.00 87.75 206 GLY A C 1
ATOM 1666 O O . GLY A 1 206 ? 2.115 -14.616 -2.032 1.00 87.75 206 GLY A O 1
ATOM 1667 N N . PHE A 1 207 ? -0.025 -14.272 -1.478 1.00 86.38 207 PHE A N 1
ATOM 1668 C CA . PHE A 1 207 ? 0.080 -12.825 -1.264 1.00 86.38 207 PHE A CA 1
ATOM 1669 C C . PHE A 1 207 ? -0.146 -12.392 0.187 1.00 86.38 207 PHE A C 1
ATOM 1671 O O . PHE A 1 207 ? 0.048 -11.220 0.523 1.00 86.38 207 PHE A O 1
ATOM 1678 N N . ARG A 1 208 ? -0.521 -13.320 1.077 1.00 87.25 208 ARG A N 1
ATOM 1679 C CA . ARG A 1 208 ? -0.799 -13.031 2.497 1.00 87.25 208 ARG A CA 1
ATOM 1680 C C . ARG A 1 208 ? 0.363 -12.330 3.190 1.00 87.25 208 ARG A C 1
ATOM 1682 O O . ARG A 1 208 ? 0.133 -11.521 4.083 1.00 87.25 208 ARG A O 1
ATOM 1689 N N . TRP A 1 209 ? 1.604 -12.599 2.784 1.00 84.25 209 TRP A N 1
ATOM 1690 C CA . TRP A 1 209 ? 2.797 -11.950 3.339 1.00 84.25 209 TRP A CA 1
ATOM 1691 C C . TRP A 1 209 ? 2.797 -10.422 3.157 1.00 84.25 209 TRP A C 1
ATOM 1693 O O . TRP A 1 209 ? 3.394 -9.728 3.976 1.00 84.25 209 TRP A O 1
ATOM 1703 N N . TYR A 1 210 ? 2.114 -9.899 2.133 1.00 82.81 210 TYR A N 1
ATOM 1704 C CA . TYR A 1 210 ? 2.085 -8.471 1.826 1.00 82.81 210 TYR A CA 1
ATOM 1705 C C . TYR A 1 210 ? 0.979 -7.725 2.590 1.00 82.81 210 TYR A C 1
ATOM 1707 O O . TYR A 1 210 ? 1.230 -6.681 3.193 1.00 82.81 210 TYR A O 1
ATOM 1715 N N . VAL A 1 211 ? -0.251 -8.255 2.604 1.00 80.56 211 VAL A N 1
ATOM 1716 C CA . VAL A 1 211 ? -1.399 -7.602 3.261 1.00 80.56 211 VAL A CA 1
ATOM 1717 C C . VAL A 1 211 ? -1.599 -8.172 4.663 1.00 80.56 211 VAL A C 1
ATOM 1719 O O . VAL A 1 211 ? -2.463 -9.012 4.910 1.00 80.56 211 VAL A O 1
ATOM 1722 N N . GLN A 1 212 ? -0.769 -7.722 5.600 1.00 83.00 212 GLN A N 1
ATOM 1723 C CA . GLN A 1 212 ? -0.848 -8.118 7.006 1.00 83.00 212 GLN A CA 1
ATOM 1724 C C . GLN A 1 212 ? -1.685 -7.125 7.826 1.00 83.00 212 GLN A C 1
ATOM 1726 O O . GLN A 1 212 ? -1.615 -5.914 7.587 1.00 83.00 212 GLN A O 1
ATOM 1731 N N . PRO A 1 213 ? -2.453 -7.597 8.826 1.00 83.50 213 PRO A N 1
ATOM 1732 C CA . PRO A 1 213 ? -3.175 -6.707 9.718 1.00 83.50 213 PRO A CA 1
ATOM 1733 C C . PRO A 1 213 ? -2.193 -5.872 10.540 1.00 83.50 213 PRO A C 1
ATOM 1735 O O . PRO A 1 213 ? -1.330 -6.389 11.250 1.00 83.50 213 PRO A O 1
ATOM 1738 N N . GLN A 1 214 ? -2.335 -4.556 10.441 1.00 84.62 214 GLN A N 1
ATOM 1739 C CA . GLN A 1 214 ? -1.449 -3.611 11.102 1.00 84.62 214 GLN A CA 1
ATOM 1740 C C . GLN A 1 214 ? -1.972 -3.292 12.509 1.00 84.62 214 GLN A C 1
ATOM 1742 O O . GLN A 1 214 ? -3.095 -2.818 12.684 1.00 84.62 214 GLN A O 1
ATOM 1747 N N . TRP A 1 215 ? -1.138 -3.526 13.526 1.00 86.50 215 TRP A N 1
ATOM 1748 C CA . TRP A 1 215 ? -1.514 -3.353 14.935 1.00 86.50 215 TRP A CA 1
ATOM 1749 C C . TRP A 1 215 ? -2.090 -1.970 15.298 1.00 86.50 215 TRP A C 1
ATOM 1751 O O . TRP A 1 215 ? -3.007 -1.942 16.124 1.00 86.50 215 TRP A O 1
ATOM 1761 N N . PRO A 1 216 ? -1.650 -0.832 14.709 1.00 85.06 216 PRO A N 1
ATOM 1762 C CA . PRO A 1 216 ? -2.203 0.468 15.072 1.00 85.06 216 PRO A CA 1
ATOM 1763 C C . PRO A 1 216 ? -3.665 0.628 14.636 1.00 85.06 216 PRO A C 1
ATOM 1765 O O . PRO A 1 216 ? -4.437 1.241 15.364 1.00 85.06 216 PRO A O 1
ATOM 1768 N N . GLN A 1 217 ? -4.067 0.060 13.493 1.00 87.88 217 GLN A N 1
ATOM 1769 C CA . GLN A 1 217 ? -5.450 0.088 13.001 1.00 87.88 217 GLN A CA 1
ATOM 1770 C C . GLN A 1 217 ? -6.352 -0.778 13.875 1.00 87.88 217 GLN A C 1
ATOM 1772 O O . GLN A 1 217 ? -7.454 -0.361 14.219 1.00 87.88 217 GLN A O 1
ATOM 1777 N N . ILE A 1 218 ? -5.863 -1.950 14.293 1.00 92.62 218 ILE A N 1
ATOM 1778 C CA . ILE A 1 218 ? -6.584 -2.812 15.239 1.00 92.62 218 ILE A CA 1
ATOM 1779 C C . ILE A 1 218 ? -6.791 -2.066 16.562 1.00 92.62 218 ILE A C 1
ATOM 1781 O O . ILE A 1 218 ? -7.897 -2.035 17.098 1.00 92.62 218 ILE A O 1
ATOM 1785 N N . LEU A 1 219 ? -5.736 -1.430 17.084 1.00 90.62 219 LEU A N 1
ATOM 1786 C CA . LEU A 1 219 ? -5.823 -0.663 18.321 1.00 90.62 219 LEU A CA 1
ATOM 1787 C C . LEU A 1 219 ? -6.787 0.522 18.188 1.00 90.62 219 LEU A C 1
ATOM 1789 O O . LEU A 1 219 ? -7.545 0.776 19.120 1.00 90.62 219 LEU A O 1
ATOM 1793 N N . LEU A 1 220 ? -6.774 1.227 17.054 1.00 88.88 220 LEU A N 1
ATOM 1794 C CA . LEU A 1 220 ? -7.704 2.321 16.779 1.00 88.88 220 LEU A CA 1
ATOM 1795 C C . LEU A 1 220 ? -9.156 1.827 16.789 1.00 88.88 220 LEU A C 1
ATOM 1797 O O . LEU A 1 220 ? -9.975 2.406 17.488 1.00 88.88 220 LEU A O 1
ATOM 1801 N N . ALA A 1 221 ? -9.453 0.703 16.132 1.00 93.12 221 ALA A N 1
ATOM 1802 C CA . ALA A 1 221 ? -10.790 0.107 16.146 1.00 93.12 221 ALA A CA 1
ATOM 1803 C C . ALA A 1 221 ? -11.268 -0.225 17.573 1.00 93.12 221 ALA A C 1
ATOM 1805 O O . ALA A 1 221 ? -12.405 0.071 17.940 1.00 93.12 221 ALA A O 1
ATOM 1806 N N . ILE A 1 222 ? -10.384 -0.792 18.407 1.00 93.38 222 ILE A N 1
ATOM 1807 C CA . ILE A 1 222 ? -10.685 -1.075 19.820 1.00 93.38 222 ILE A CA 1
ATOM 1808 C C . ILE A 1 222 ? -10.952 0.224 20.592 1.00 93.38 222 ILE A C 1
ATOM 1810 O O . ILE A 1 222 ? -11.862 0.265 21.417 1.00 93.38 222 ILE A 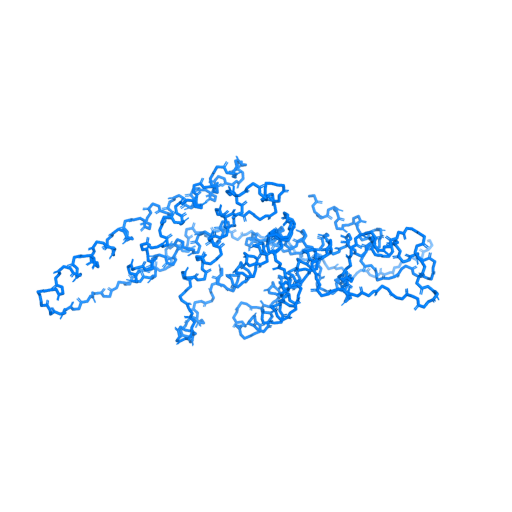O 1
ATOM 1814 N N . LYS A 1 223 ? -10.177 1.285 20.338 1.00 87.69 223 LYS A N 1
ATOM 1815 C CA . LYS A 1 223 ? -10.372 2.598 20.972 1.00 87.69 223 LYS A CA 1
ATOM 1816 C C . LYS A 1 223 ? -11.708 3.223 20.583 1.00 87.69 223 LYS A C 1
ATOM 1818 O O . LYS A 1 223 ? -12.425 3.687 21.460 1.00 87.69 223 LYS A O 1
ATOM 1823 N N . GLU A 1 224 ? -12.083 3.157 19.313 1.00 89.19 224 GLU A N 1
ATOM 1824 C CA . GLU A 1 224 ? -13.359 3.696 18.835 1.00 89.19 224 GLU A CA 1
ATOM 1825 C C . GLU A 1 224 ? -14.579 2.972 19.419 1.00 89.19 224 GLU A C 1
ATOM 1827 O O . GLU A 1 224 ? -15.653 3.565 19.532 1.00 89.19 224 GLU A O 1
ATOM 1832 N N . CYS A 1 225 ? -14.418 1.730 19.892 1.00 89.75 225 CYS A N 1
ATOM 1833 C CA . CYS A 1 225 ? -15.458 1.044 20.664 1.00 89.75 225 CYS A CA 1
ATOM 1834 C C . CYS A 1 225 ? -15.718 1.696 22.038 1.00 89.75 225 CYS A C 1
ATOM 1836 O O . CYS A 1 225 ? -16.773 1.479 22.630 1.00 89.75 225 CYS A O 1
ATOM 1838 N N . PHE A 1 226 ? -14.777 2.489 22.567 1.00 83.19 226 PHE A N 1
ATOM 1839 C CA . PHE A 1 226 ? -15.004 3.293 23.771 1.00 83.19 226 PHE A CA 1
ATOM 1840 C C . PHE A 1 226 ? -15.708 4.617 23.478 1.00 83.19 226 PHE A C 1
ATOM 1842 O O . PHE A 1 226 ? -16.388 5.134 24.357 1.00 83.19 226 PHE A O 1
ATOM 1849 N N . VAL A 1 227 ? -15.575 5.145 22.264 1.00 84.19 227 VAL A N 1
ATOM 1850 C CA . VAL A 1 227 ? -16.168 6.430 21.868 1.00 84.19 227 VAL A CA 1
ATOM 1851 C C . VAL A 1 227 ? -17.600 6.240 21.372 1.00 84.19 227 VAL A C 1
ATOM 1853 O O . VAL A 1 227 ? -18.495 6.999 21.724 1.00 84.19 227 VAL A O 1
ATOM 1856 N N . THR A 1 228 ? -17.829 5.191 20.587 1.00 83.75 228 THR A N 1
ATOM 1857 C CA . THR A 1 228 ? -19.117 4.930 19.941 1.00 83.75 228 THR A CA 1
ATOM 1858 C C . THR A 1 228 ? -20.196 4.546 20.958 1.00 83.75 228 THR A C 1
ATOM 1860 O O . THR A 1 228 ? -19.977 3.687 21.814 1.00 83.75 228 THR A O 1
ATOM 1863 N N . THR A 1 229 ? -21.381 5.146 20.826 1.00 85.94 229 THR A N 1
ATOM 1864 C CA . THR A 1 229 ? -22.607 4.791 21.570 1.00 85.94 229 THR A CA 1
ATOM 1865 C C . THR A 1 229 ? -23.610 3.992 20.732 1.00 85.94 229 THR A C 1
ATOM 1867 O O . THR A 1 229 ? -24.573 3.456 21.270 1.00 85.94 229 THR A O 1
ATOM 1870 N N . ASP A 1 230 ? -23.379 3.867 19.423 1.00 89.38 230 ASP A N 1
ATOM 1871 C CA . ASP A 1 230 ? -24.203 3.074 18.509 1.00 89.38 230 ASP A CA 1
ATOM 1872 C C . ASP A 1 230 ? -24.043 1.565 18.772 1.00 89.38 230 ASP A C 1
ATOM 1874 O O . ASP A 1 230 ? -23.059 0.926 18.380 1.00 89.38 230 ASP A O 1
ATOM 1878 N N . ALA A 1 231 ? -25.053 0.984 19.420 1.00 91.38 231 ALA A N 1
ATOM 1879 C CA . ALA A 1 231 ? -25.102 -0.435 19.743 1.00 91.38 231 ALA A CA 1
ATOM 1880 C C . ALA A 1 231 ? -25.157 -1.345 18.503 1.00 91.38 231 ALA A C 1
ATOM 1882 O O . ALA A 1 231 ? -24.568 -2.429 18.518 1.00 91.38 231 ALA A O 1
ATOM 1883 N N . ALA A 1 232 ? -25.819 -0.929 17.418 1.00 92.25 232 ALA A N 1
ATOM 1884 C CA . ALA A 1 232 ? -25.909 -1.726 16.196 1.00 92.25 232 ALA A CA 1
ATOM 1885 C C . ALA A 1 232 ? -24.543 -1.808 15.503 1.00 92.25 232 ALA A C 1
ATOM 1887 O O . ALA A 1 232 ? -24.112 -2.889 15.078 1.00 92.25 232 ALA A O 1
ATOM 1888 N N . LEU A 1 233 ? -23.823 -0.685 15.459 1.00 92.38 233 LEU A N 1
ATOM 1889 C CA . LEU A 1 233 ? -22.462 -0.645 14.944 1.00 92.38 233 LEU A CA 1
ATOM 1890 C C . LEU A 1 233 ? -21.511 -1.488 15.798 1.00 92.38 233 LEU A C 1
ATOM 1892 O O . LEU A 1 233 ? -20.751 -2.278 15.238 1.00 92.38 233 LEU A O 1
ATOM 1896 N N . LEU A 1 234 ? -21.586 -1.390 17.130 1.00 93.94 234 LEU A N 1
ATOM 1897 C CA . LEU A 1 234 ? -20.784 -2.211 18.044 1.00 93.94 234 LEU A CA 1
ATOM 1898 C C . LEU A 1 234 ? -21.062 -3.711 17.875 1.00 93.94 234 LEU A C 1
ATOM 1900 O O . LEU A 1 234 ? -20.120 -4.501 17.803 1.00 93.94 234 LEU A O 1
ATOM 1904 N N . LYS A 1 235 ? -22.332 -4.106 17.733 1.00 94.38 235 LYS A N 1
ATOM 1905 C CA . LYS A 1 235 ? -22.738 -5.503 17.514 1.00 94.38 235 LYS A CA 1
ATOM 1906 C C . LYS A 1 235 ? -22.146 -6.090 16.232 1.00 94.38 235 LYS A C 1
ATOM 1908 O O . LYS A 1 235 ? -21.760 -7.257 16.214 1.00 94.38 235 LYS A O 1
ATOM 1913 N N . ARG A 1 236 ? -22.025 -5.280 15.175 1.00 94.44 236 ARG A N 1
ATOM 1914 C CA . ARG A 1 236 ? -21.347 -5.663 13.926 1.00 94.44 236 ARG A CA 1
ATOM 1915 C C . ARG A 1 236 ? -19.821 -5.643 14.055 1.00 94.44 236 ARG A C 1
ATOM 1917 O O . ARG A 1 236 ? -19.152 -6.530 13.534 1.00 94.44 236 ARG A O 1
ATOM 1924 N N . ALA A 1 237 ? -19.275 -4.627 14.716 1.00 95.00 237 ALA A N 1
ATOM 1925 C CA . ALA A 1 237 ? -17.839 -4.395 14.835 1.00 95.00 237 ALA A CA 1
ATOM 1926 C C . ALA A 1 237 ? -17.137 -5.468 15.671 1.00 95.00 237 ALA A C 1
ATOM 1928 O O . ALA A 1 237 ? -16.055 -5.938 15.318 1.00 95.00 237 ALA A O 1
ATOM 1929 N N . TRP A 1 238 ? -17.754 -5.835 16.794 1.00 95.69 238 TRP A N 1
ATOM 1930 C CA . TRP A 1 238 ? -17.097 -6.587 17.851 1.00 95.69 238 TRP A CA 1
ATOM 1931 C C . TRP A 1 238 ? -16.560 -7.957 17.405 1.00 95.69 238 TRP A C 1
ATOM 1933 O O . TRP A 1 238 ? -15.365 -8.196 17.600 1.00 95.69 238 TRP A O 1
ATOM 1943 N N . PRO A 1 239 ? -17.343 -8.826 16.728 1.00 96.00 239 PRO A N 1
ATOM 1944 C CA . PRO A 1 239 ? -16.848 -10.134 16.297 1.00 96.00 239 PRO A CA 1
ATOM 1945 C C . PRO A 1 239 ? -15.674 -10.035 15.315 1.00 96.00 239 PRO A C 1
ATOM 1947 O O . PRO A 1 239 ? -14.730 -10.820 15.395 1.00 96.00 239 PRO A O 1
ATOM 1950 N N . LEU A 1 240 ? -15.703 -9.046 14.413 1.00 96.31 240 LEU A N 1
ATOM 1951 C CA . LEU A 1 240 ? -14.627 -8.816 13.449 1.00 96.31 240 LEU A CA 1
ATOM 1952 C C . LEU A 1 240 ? -13.332 -8.387 14.149 1.00 96.31 240 LEU A C 1
ATOM 1954 O O . LEU A 1 240 ? -12.258 -8.887 13.823 1.00 96.31 240 LEU A O 1
ATOM 1958 N N . ILE A 1 241 ? -13.421 -7.472 15.119 1.00 96.44 241 ILE A N 1
ATOM 1959 C CA . ILE A 1 241 ? -12.252 -7.010 15.879 1.00 96.44 241 ILE A CA 1
ATOM 1960 C C . ILE A 1 241 ? -11.635 -8.177 16.662 1.00 96.44 241 ILE A C 1
ATOM 1962 O O . ILE A 1 241 ? -10.412 -8.330 16.663 1.00 96.44 241 ILE A O 1
ATOM 1966 N N . GLU A 1 242 ? -12.455 -9.021 17.295 1.00 95.75 242 GLU A N 1
ATOM 1967 C CA . GLU A 1 242 ? -11.972 -10.203 18.018 1.00 95.75 242 GLU A CA 1
ATOM 1968 C C . GLU A 1 242 ? -11.259 -11.199 17.096 1.00 95.75 242 GLU A C 1
ATOM 1970 O O . GLU A 1 242 ? -10.164 -11.661 17.434 1.00 95.75 242 GLU A O 1
ATOM 1975 N N . ASP A 1 243 ? -11.832 -11.486 15.924 1.00 95.56 243 ASP A N 1
ATOM 1976 C CA . ASP A 1 243 ? -11.218 -12.380 14.940 1.00 95.56 243 ASP A CA 1
ATOM 1977 C C . ASP A 1 243 ? -9.871 -11.837 14.444 1.00 95.56 243 ASP A C 1
ATOM 1979 O O . ASP A 1 243 ? -8.860 -12.548 14.471 1.00 95.56 243 ASP A O 1
ATOM 1983 N N . VAL A 1 244 ? -9.808 -10.550 14.087 1.00 95.25 244 VAL A N 1
ATOM 1984 C CA . VAL A 1 244 ? -8.570 -9.933 13.593 1.00 95.25 244 VAL A CA 1
ATOM 1985 C C . VAL A 1 244 ? -7.492 -9.864 14.678 1.00 95.25 244 VAL A C 1
ATOM 1987 O O . VAL A 1 244 ? -6.326 -10.139 14.384 1.00 95.25 244 VAL A O 1
ATOM 1990 N N . VAL A 1 245 ? -7.838 -9.569 15.939 1.00 94.81 245 VAL A N 1
ATOM 1991 C CA . VAL A 1 245 ? -6.875 -9.648 17.057 1.00 94.81 245 VAL A CA 1
ATOM 1992 C C . VAL A 1 245 ? -6.367 -11.081 17.217 1.00 94.81 245 VAL A C 1
ATOM 1994 O O . VAL A 1 245 ? -5.157 -11.299 17.304 1.00 94.81 245 VAL A O 1
ATOM 1997 N N . GLY A 1 246 ? -7.265 -12.068 17.209 1.00 93.56 246 GLY A N 1
ATOM 1998 C CA . GLY A 1 246 ? -6.894 -13.478 17.312 1.00 93.56 246 GLY A CA 1
ATOM 1999 C C . GLY A 1 246 ? -6.017 -13.945 16.148 1.00 93.56 246 GLY A C 1
ATOM 2000 O O . GLY A 1 246 ? -5.092 -14.736 16.338 1.00 93.56 246 GLY A O 1
ATOM 2001 N N . HIS A 1 247 ? -6.271 -13.460 14.933 1.00 92.25 247 HIS A N 1
ATOM 2002 C CA . HIS A 1 247 ? -5.409 -13.681 13.776 1.00 92.25 247 HIS A CA 1
ATOM 2003 C C . HIS A 1 247 ? -4.027 -13.043 13.981 1.00 92.25 247 HIS A C 1
ATOM 2005 O O . HIS A 1 247 ? -3.019 -13.737 13.846 1.00 92.25 247 HIS A O 1
ATOM 2011 N N . TYR A 1 248 ? -3.970 -11.766 14.376 1.00 92.19 248 TYR A N 1
ATOM 2012 C CA . TYR A 1 248 ? -2.721 -11.039 14.622 1.00 92.19 248 TYR A CA 1
ATOM 2013 C C . TYR A 1 248 ? -1.827 -11.761 15.642 1.00 92.19 248 TYR A C 1
ATOM 2015 O O . TYR A 1 248 ? -0.630 -11.940 15.410 1.00 92.19 248 TYR A O 1
ATOM 2023 N N . GLU A 1 249 ? -2.403 -12.246 16.746 1.00 91.06 249 GLU A N 1
ATOM 2024 C CA . GLU A 1 249 ? -1.661 -12.991 17.770 1.00 91.06 249 GLU A CA 1
ATOM 2025 C C . GLU A 1 249 ? -1.058 -14.306 17.248 1.00 91.06 249 GLU A C 1
ATOM 2027 O O . GLU A 1 249 ? 0.037 -14.689 17.673 1.00 91.06 249 GLU A O 1
ATOM 2032 N N . ARG A 1 250 ? -1.750 -14.992 16.328 1.00 89.62 250 ARG A N 1
ATOM 2033 C CA . ARG A 1 250 ? -1.304 -16.268 15.745 1.00 89.62 250 ARG A CA 1
ATOM 2034 C C . ARG A 1 250 ? -0.180 -16.093 14.728 1.00 89.62 250 ARG A C 1
ATOM 2036 O O . ARG A 1 250 ? 0.711 -16.950 14.677 1.00 89.62 250 ARG A O 1
ATOM 2043 N N . THR A 1 251 ? -0.236 -15.027 13.928 1.00 85.56 251 THR A N 1
ATOM 2044 C CA . THR A 1 251 ? 0.711 -14.767 12.831 1.00 85.56 251 THR A CA 1
ATOM 2045 C C . THR A 1 251 ? 1.984 -14.068 13.299 1.00 85.56 251 THR A C 1
ATOM 2047 O O . THR A 1 251 ? 3.066 -14.368 12.800 1.00 85.56 251 THR A O 1
ATOM 2050 N N . HIS A 1 252 ? 1.909 -13.219 14.325 1.00 82.38 252 HIS A N 1
ATOM 2051 C CA . HIS A 1 252 ? 3.057 -12.463 14.827 1.00 82.38 252 HIS A CA 1
ATOM 2052 C C . HIS A 1 252 ? 3.716 -13.179 16.014 1.00 82.38 252 HIS A C 1
ATOM 2054 O O . HIS A 1 252 ? 3.496 -12.852 17.183 1.00 82.38 252 HIS A O 1
ATOM 2060 N N . ARG A 1 253 ? 4.523 -14.210 15.727 1.00 75.06 253 ARG A N 1
ATOM 2061 C CA . ARG A 1 253 ? 5.188 -15.042 16.756 1.00 75.06 253 ARG A CA 1
ATOM 2062 C C . ARG A 1 253 ? 6.533 -14.500 17.251 1.00 75.06 253 ARG A C 1
ATOM 2064 O O . ARG A 1 253 ? 7.033 -14.999 18.254 1.00 75.06 253 ARG A O 1
ATOM 2071 N N . ASP A 1 254 ? 7.083 -13.478 16.599 1.00 76.31 254 ASP A N 1
ATOM 2072 C CA . ASP A 1 254 ? 8.368 -12.866 16.961 1.00 76.31 254 ASP A CA 1
ATOM 2073 C C . ASP A 1 254 ? 8.335 -12.304 18.406 1.00 76.31 254 ASP A C 1
ATOM 2075 O O . ASP A 1 254 ? 7.379 -11.592 18.752 1.00 76.31 254 ASP A O 1
ATOM 2079 N N . PRO A 1 255 ? 9.346 -12.584 19.256 1.00 70.06 255 PRO A N 1
ATOM 2080 C CA . PRO A 1 255 ? 9.513 -11.955 20.569 1.00 70.06 255 PRO A CA 1
ATOM 2081 C C . PRO A 1 255 ? 9.325 -10.429 20.579 1.00 70.06 255 PRO A C 1
ATOM 2083 O O . PRO A 1 255 ? 8.697 -9.900 21.500 1.00 70.06 255 PRO A O 1
ATOM 2086 N N . ASN A 1 256 ? 9.763 -9.730 19.528 1.00 72.06 256 ASN A N 1
ATOM 2087 C CA . ASN A 1 256 ? 9.656 -8.274 19.376 1.00 72.06 256 ASN A CA 1
ATOM 2088 C C . ASN A 1 256 ? 8.201 -7.771 19.314 1.00 72.06 256 ASN A C 1
ATOM 2090 O O . ASN A 1 256 ? 7.925 -6.597 19.550 1.00 72.06 256 ASN A O 1
ATOM 2094 N N . THR A 1 257 ? 7.242 -8.659 19.035 1.00 78.81 257 THR A N 1
ATOM 2095 C CA . THR A 1 257 ? 5.805 -8.334 18.966 1.00 78.81 257 THR A CA 1
ATOM 2096 C C . THR A 1 257 ? 5.057 -8.619 20.271 1.00 78.81 257 THR A C 1
ATOM 2098 O O . THR A 1 257 ? 3.863 -8.335 20.379 1.00 78.81 257 THR A O 1
ATOM 2101 N N . SER A 1 258 ? 5.733 -9.172 21.287 1.00 81.75 258 SER A N 1
ATOM 2102 C CA . SER A 1 258 ? 5.110 -9.586 22.553 1.00 81.75 258 SER A CA 1
ATOM 2103 C C . SER A 1 258 ? 4.427 -8.425 23.287 1.00 81.75 258 SER A C 1
ATOM 2105 O O . SER A 1 258 ? 3.287 -8.558 23.742 1.00 81.75 258 SER A O 1
ATOM 2107 N N . SER A 1 259 ? 5.072 -7.254 23.325 1.00 84.69 259 SER A N 1
ATOM 2108 C CA . SER A 1 259 ? 4.506 -6.035 23.917 1.00 84.69 259 SER A CA 1
ATOM 2109 C C . SER A 1 259 ? 3.232 -5.588 23.191 1.00 84.69 259 SER A C 1
ATOM 2111 O O . SER A 1 259 ? 2.207 -5.367 23.835 1.00 84.69 259 SER A O 1
ATOM 2113 N N . ARG A 1 260 ? 3.253 -5.553 21.852 1.00 88.00 260 ARG A N 1
ATOM 2114 C CA . ARG A 1 260 ? 2.109 -5.169 21.002 1.00 88.00 260 ARG A CA 1
ATOM 2115 C C . ARG A 1 260 ? 0.916 -6.103 21.212 1.00 88.00 260 ARG A C 1
ATOM 2117 O O . ARG A 1 260 ? -0.198 -5.635 21.433 1.00 88.00 260 ARG A O 1
ATOM 2124 N N . LYS A 1 261 ? 1.152 -7.419 21.244 1.00 89.25 261 LYS A N 1
ATOM 2125 C CA . LYS A 1 261 ? 0.116 -8.424 21.551 1.00 89.25 261 LYS A CA 1
ATOM 2126 C C . LYS A 1 261 ? -0.475 -8.232 22.946 1.00 89.25 261 LYS A C 1
ATOM 2128 O O . LYS A 1 261 ? -1.688 -8.288 23.115 1.00 89.25 261 LYS A O 1
ATOM 2133 N N . SER A 1 262 ? 0.369 -7.968 23.944 1.00 89.25 262 SER A N 1
ATOM 2134 C CA . SER A 1 262 ? -0.080 -7.692 25.314 1.00 89.25 262 SER A CA 1
ATOM 2135 C C . SER A 1 262 ? -0.986 -6.458 25.380 1.00 89.25 262 SER A C 1
ATOM 2137 O O . SER A 1 262 ? -2.040 -6.511 26.015 1.00 89.25 262 SER A O 1
ATOM 2139 N N . ILE A 1 263 ? -0.623 -5.380 24.676 1.00 89.81 263 ILE A N 1
ATOM 2140 C CA . ILE A 1 263 ? -1.434 -4.158 24.580 1.00 89.81 263 ILE A CA 1
ATOM 2141 C C . ILE A 1 263 ? -2.790 -4.467 23.947 1.00 89.81 263 ILE A C 1
ATOM 2143 O O . ILE A 1 263 ? -3.815 -4.191 24.565 1.00 89.81 263 ILE A O 1
ATOM 2147 N N . LEU A 1 264 ? -2.812 -5.088 22.762 1.00 93.44 264 LEU A N 1
ATOM 2148 C CA . LEU A 1 264 ? -4.061 -5.433 22.076 1.00 93.44 264 LEU A CA 1
ATOM 2149 C C . LEU A 1 264 ? -4.967 -6.299 22.957 1.00 93.44 264 LEU A C 1
ATOM 2151 O O . LEU A 1 264 ? -6.146 -5.994 23.106 1.00 93.44 264 LEU A O 1
ATOM 2155 N N . ARG A 1 265 ? -4.412 -7.317 23.624 1.00 93.25 265 ARG A N 1
ATOM 2156 C CA . ARG A 1 265 ? -5.169 -8.201 24.520 1.00 93.25 265 ARG A CA 1
ATOM 2157 C C . ARG A 1 265 ? -5.763 -7.463 25.716 1.00 93.25 265 ARG A C 1
ATOM 2159 O O . ARG A 1 265 ? -6.922 -7.689 26.062 1.00 93.25 265 ARG A O 1
ATOM 2166 N N . LYS A 1 266 ? -4.983 -6.592 26.365 1.00 92.44 266 LYS A N 1
ATOM 2167 C CA . LYS A 1 266 ? -5.452 -5.786 27.503 1.00 92.44 266 LYS A CA 1
ATOM 2168 C C . LYS A 1 266 ? -6.551 -4.817 27.068 1.00 92.44 266 LYS A C 1
ATOM 2170 O O . LYS A 1 266 ? -7.584 -4.754 27.734 1.00 92.44 266 LYS A O 1
ATOM 2175 N N . SER A 1 267 ? -6.354 -4.116 25.952 1.00 91.94 267 SER A N 1
ATOM 2176 C CA . SER A 1 267 ? -7.334 -3.177 25.398 1.00 91.94 267 SER A CA 1
ATOM 2177 C C . SER A 1 267 ? -8.625 -3.887 24.995 1.00 91.94 267 SER A C 1
ATOM 2179 O O . SER A 1 267 ? -9.701 -3.446 25.388 1.00 91.94 267 SER A O 1
ATOM 2181 N N . LEU A 1 268 ? -8.527 -5.031 24.309 1.00 94.25 268 LEU A N 1
ATOM 2182 C CA . LEU A 1 268 ? -9.681 -5.844 23.921 1.00 94.25 268 LEU A CA 1
ATOM 2183 C C . LEU A 1 268 ? -10.458 -6.331 25.154 1.00 94.25 268 LEU A C 1
ATOM 2185 O O . LEU A 1 268 ? -11.677 -6.202 25.213 1.00 94.25 268 LEU A O 1
ATOM 2189 N N . LYS A 1 269 ? -9.762 -6.823 26.189 1.00 92.56 269 LYS A N 1
ATOM 2190 C CA . LYS A 1 269 ? -10.407 -7.262 27.437 1.00 92.56 269 LYS A CA 1
ATOM 2191 C C . LYS A 1 269 ? -11.168 -6.125 28.127 1.00 92.56 269 LYS A C 1
ATOM 2193 O O . LYS A 1 269 ? -12.266 -6.357 28.623 1.00 92.56 269 LYS A O 1
ATOM 2198 N N . ARG A 1 270 ? -10.592 -4.918 28.170 1.00 90.38 270 ARG A N 1
ATOM 2199 C CA . ARG A 1 270 ? -11.246 -3.730 28.748 1.00 90.38 270 ARG A CA 1
ATOM 2200 C C . ARG A 1 270 ? -12.466 -3.308 27.923 1.00 90.38 270 ARG A C 1
ATOM 2202 O O . ARG A 1 270 ? -13.517 -3.055 28.501 1.00 90.38 270 ARG A O 1
ATOM 2209 N N . ALA A 1 271 ? -12.341 -3.290 26.595 1.00 91.69 271 ALA A N 1
ATOM 2210 C CA . ALA A 1 271 ? -13.422 -2.892 25.694 1.00 91.69 271 ALA A CA 1
ATOM 2211 C C . ALA A 1 271 ? -14.628 -3.836 25.783 1.00 91.69 271 ALA A C 1
ATOM 2213 O O . ALA A 1 271 ? -15.764 -3.370 25.777 1.00 91.69 271 ALA A O 1
ATOM 2214 N N . ARG A 1 272 ? -14.393 -5.146 25.961 1.00 93.31 272 ARG A N 1
ATOM 2215 C CA . ARG A 1 272 ? -15.456 -6.163 26.019 1.00 93.31 272 ARG A CA 1
ATOM 2216 C C . ARG A 1 272 ? -16.530 -5.848 27.060 1.00 93.31 272 ARG A C 1
ATOM 2218 O O . ARG A 1 272 ? -17.710 -6.010 26.780 1.00 93.31 272 ARG A O 1
ATOM 2225 N N . GLY A 1 273 ? -16.125 -5.395 28.251 1.00 89.06 273 GLY A N 1
ATOM 2226 C CA . GLY A 1 273 ? -17.067 -5.049 29.318 1.00 89.06 273 GLY A CA 1
ATOM 2227 C C . GLY A 1 273 ? -18.022 -3.934 28.893 1.00 89.06 273 GLY A C 1
ATOM 2228 O O . GLY A 1 273 ? -19.232 -4.101 28.975 1.00 89.06 273 GLY A O 1
ATOM 2229 N N . ARG A 1 274 ? -17.479 -2.834 28.360 1.00 88.50 274 ARG A N 1
ATOM 2230 C CA . ARG A 1 274 ? -18.272 -1.698 27.870 1.00 88.50 274 ARG A CA 1
ATOM 2231 C C . ARG A 1 274 ? -19.170 -2.080 26.694 1.00 88.50 274 ARG A C 1
ATOM 2233 O O . ARG A 1 274 ? -20.339 -1.722 26.694 1.00 88.50 274 ARG A O 1
ATOM 2240 N N . VAL A 1 275 ? -18.631 -2.797 25.709 1.00 91.06 275 VAL A N 1
ATOM 2241 C CA . VAL A 1 275 ? -19.385 -3.195 24.512 1.00 91.06 275 VAL A CA 1
ATOM 2242 C C . VAL A 1 275 ? -20.584 -4.060 24.888 1.00 91.06 275 VAL A C 1
ATOM 2244 O O . VAL A 1 275 ? -21.687 -3.801 24.419 1.00 91.06 275 VAL A O 1
ATOM 2247 N N . ASN A 1 276 ? -20.395 -5.026 25.791 1.00 91.69 276 ASN A N 1
ATOM 2248 C CA . ASN A 1 276 ? -21.496 -5.850 26.283 1.00 91.69 276 ASN A CA 1
ATOM 2249 C C . ASN A 1 276 ? -22.562 -5.016 27.001 1.00 91.69 276 ASN A C 1
ATOM 2251 O O . ASN A 1 276 ? -23.740 -5.237 26.753 1.00 91.69 276 ASN A O 1
ATOM 2255 N N . LEU A 1 277 ? -22.160 -4.052 27.838 1.00 91.12 277 LEU A N 1
ATOM 2256 C CA . LEU A 1 277 ? -23.100 -3.176 28.545 1.00 91.12 277 LEU A CA 1
ATOM 2257 C C . LEU A 1 277 ? -23.953 -2.346 27.577 1.00 91.12 277 LEU A C 1
ATOM 2259 O O . LEU A 1 277 ? -25.162 -2.309 27.746 1.00 91.12 277 LEU A O 1
ATOM 2263 N N . ILE A 1 278 ? -23.349 -1.732 26.553 1.00 89.56 278 ILE A N 1
ATOM 2264 C CA . ILE A 1 278 ? -24.075 -0.900 25.573 1.00 89.56 278 ILE A CA 1
ATOM 2265 C C . ILE A 1 278 ? -25.011 -1.748 24.702 1.00 89.56 278 ILE A C 1
ATOM 2267 O O . ILE A 1 278 ? -26.126 -1.336 24.393 1.00 89.56 278 ILE A O 1
ATOM 2271 N N . ILE A 1 279 ? -24.569 -2.941 24.289 1.00 90.62 279 ILE A N 1
ATOM 2272 C CA . ILE A 1 279 ? -25.416 -3.849 23.506 1.00 90.62 279 ILE A CA 1
ATOM 2273 C C . ILE A 1 279 ? -26.600 -4.331 24.353 1.00 90.62 279 ILE A C 1
ATOM 2275 O O . ILE A 1 279 ? -27.723 -4.331 23.861 1.00 90.62 279 ILE A O 1
ATOM 2279 N N . GLN A 1 280 ? -26.365 -4.697 25.617 1.00 90.62 280 GLN A N 1
ATOM 2280 C CA . GLN A 1 280 ? -27.421 -5.129 26.535 1.00 90.62 280 GLN A CA 1
ATOM 2281 C C . GLN A 1 280 ? -28.400 -3.998 26.848 1.00 90.62 280 GLN A C 1
ATOM 2283 O O . GLN A 1 280 ? -29.601 -4.209 26.726 1.00 90.62 280 GLN A O 1
ATOM 2288 N N . SER A 1 281 ? -27.910 -2.794 27.161 1.00 87.94 281 SER A N 1
ATOM 2289 C CA . SER A 1 281 ? -28.777 -1.646 27.442 1.00 87.94 281 SER A CA 1
ATOM 2290 C C . SER A 1 281 ? -29.644 -1.293 26.237 1.00 87.94 281 SER A C 1
ATOM 2292 O O . SER A 1 281 ? -30.829 -1.059 26.394 1.00 87.94 281 SER A O 1
ATOM 2294 N N . ALA A 1 282 ? -29.101 -1.339 25.017 1.00 85.69 282 ALA A N 1
ATOM 2295 C CA . ALA A 1 282 ? -29.886 -1.084 23.811 1.00 85.69 282 ALA A CA 1
ATOM 2296 C C . ALA A 1 282 ? -30.924 -2.184 23.521 1.00 85.69 282 ALA A C 1
ATOM 2298 O O . ALA A 1 282 ? -31.984 -1.898 22.966 1.00 85.69 282 ALA A O 1
ATOM 2299 N N . GLU A 1 283 ? -30.637 -3.441 23.871 1.00 84.12 283 GLU A N 1
ATOM 2300 C CA . GLU A 1 283 ? -31.593 -4.550 23.761 1.00 84.12 283 GLU A CA 1
ATOM 2301 C C . GLU A 1 283 ? -32.710 -4.438 24.815 1.00 84.12 283 GLU A C 1
ATOM 2303 O O . GLU A 1 283 ? -33.873 -4.691 24.495 1.00 84.12 283 GLU A O 1
ATOM 2308 N N . GLU A 1 284 ? -32.380 -3.998 26.032 1.00 80.81 284 GLU A N 1
ATOM 2309 C CA . GLU A 1 284 ? -33.332 -3.678 27.103 1.00 80.81 284 GLU A CA 1
ATOM 2310 C C . GLU A 1 284 ? -34.173 -2.441 26.761 1.00 80.81 284 GLU A C 1
ATOM 2312 O O . GLU A 1 284 ? -35.389 -2.471 26.923 1.00 80.81 284 GLU A O 1
ATOM 2317 N N . ASP A 1 285 ? -33.573 -1.396 26.189 1.00 66.75 285 ASP A N 1
ATOM 2318 C CA . ASP A 1 285 ? -34.270 -0.212 25.689 1.00 66.75 285 ASP A CA 1
ATOM 2319 C C . ASP A 1 285 ? -35.174 -0.564 24.508 1.00 66.75 285 ASP A C 1
ATOM 2321 O O . ASP A 1 285 ? -36.290 -0.076 24.430 1.00 66.75 285 ASP A O 1
ATOM 2325 N N . HIS A 1 286 ? -34.781 -1.461 23.601 1.00 60.12 286 HIS A N 1
ATOM 2326 C CA . HIS A 1 286 ? -35.694 -1.948 22.559 1.00 60.12 286 HIS A CA 1
ATOM 2327 C C . HIS A 1 286 ? -36.873 -2.757 23.121 1.00 60.12 286 HIS A C 1
ATOM 2329 O O . HIS A 1 286 ? -37.959 -2.726 22.538 1.00 60.12 286 HIS A O 1
ATOM 2335 N N . GLN A 1 287 ? -36.692 -3.445 24.252 1.00 56.62 287 GLN A N 1
ATOM 2336 C CA . GLN A 1 2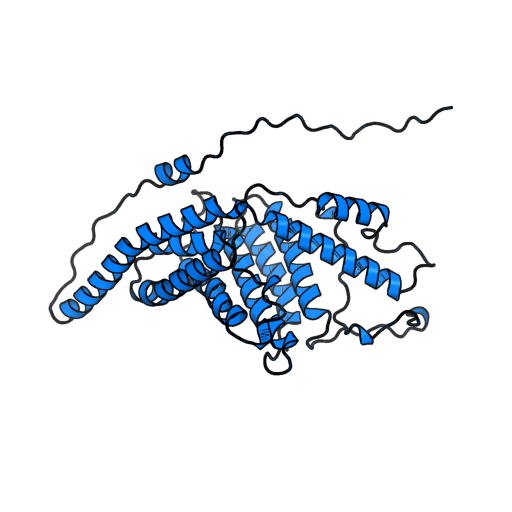87 ? -37.779 -4.119 24.969 1.00 56.62 287 GLN A CA 1
ATOM 2337 C C . GLN A 1 287 ? -38.650 -3.124 25.760 1.00 56.62 287 GLN A C 1
ATOM 2339 O O . GLN A 1 287 ? -39.872 -3.272 25.781 1.00 56.62 287 GLN A O 1
ATOM 2344 N N . ASN A 1 288 ? -38.058 -2.067 26.323 1.00 47.59 288 ASN A N 1
ATOM 2345 C CA . ASN A 1 288 ? -38.736 -1.011 27.080 1.00 47.59 288 ASN A CA 1
ATOM 2346 C C . ASN A 1 288 ? -39.320 0.109 26.202 1.00 47.59 288 ASN A C 1
ATOM 2348 O O . ASN A 1 288 ? -40.242 0.786 26.624 1.00 47.59 288 ASN A O 1
ATOM 2352 N N . ILE A 1 289 ? -38.908 0.281 24.945 1.00 45.00 289 ILE A N 1
ATOM 2353 C CA . ILE A 1 289 ? -39.545 1.205 23.986 1.00 45.00 289 ILE A CA 1
ATOM 2354 C C . ILE A 1 289 ? -40.917 0.666 23.531 1.00 45.00 289 ILE A C 1
ATOM 2356 O O . ILE A 1 289 ? -41.748 1.424 23.029 1.00 45.00 289 ILE A O 1
ATOM 2360 N N . GLN A 1 290 ? -41.236 -0.606 23.810 1.00 44.56 290 GLN A N 1
ATOM 2361 C CA . GLN A 1 290 ? -42.626 -1.084 23.800 1.00 44.56 290 GLN A CA 1
ATOM 2362 C C . GLN A 1 290 ? -43.429 -0.677 25.054 1.00 44.56 290 GLN A C 1
ATOM 2364 O O . GLN A 1 290 ? -44.648 -0.840 25.068 1.00 44.56 290 GLN A O 1
ATOM 2369 N N . VAL A 1 291 ? -42.792 -0.108 26.084 1.00 42.03 291 VAL A N 1
ATOM 2370 C CA . VAL A 1 291 ? -43.400 0.328 27.352 1.00 42.03 291 VAL A CA 1
ATOM 2371 C C . VAL A 1 291 ? -42.687 1.591 27.893 1.00 42.03 291 VAL A C 1
ATOM 2373 O O . VAL A 1 291 ? -41.958 1.537 28.872 1.00 42.03 291 VAL A O 1
ATOM 2376 N N . ASN A 1 292 ? -42.982 2.745 27.282 1.00 31.36 292 ASN A N 1
ATOM 2377 C CA . ASN A 1 292 ? -42.729 4.121 27.765 1.00 31.36 292 ASN A CA 1
ATOM 2378 C C . ASN A 1 292 ? -41.285 4.687 27.812 1.00 31.36 292 ASN A C 1
ATOM 2380 O O . ASN A 1 292 ? -40.437 4.231 28.562 1.00 31.36 292 ASN A O 1
ATOM 2384 N N . GLY A 1 293 ? -41.123 5.841 27.140 1.00 31.91 293 GLY A N 1
ATOM 2385 C CA . GLY A 1 293 ? -40.756 7.130 27.764 1.00 31.91 293 GLY A CA 1
ATOM 2386 C C . GLY A 1 293 ? -39.328 7.336 28.292 1.00 31.91 293 GLY A C 1
ATOM 2387 O O . GLY A 1 293 ? -39.035 6.994 29.426 1.00 31.91 293 GLY A O 1
ATOM 2388 N N . PHE A 1 294 ? -38.517 8.008 27.475 1.00 31.58 294 PHE A N 1
ATOM 2389 C CA . PHE A 1 294 ? -37.110 8.416 27.628 1.00 31.58 294 PHE A CA 1
ATOM 2390 C C . PHE A 1 294 ? -36.785 9.264 28.884 1.00 31.58 294 PHE A C 1
ATOM 2392 O O . PHE A 1 294 ? -37.464 10.263 29.113 1.00 31.58 294 PHE A O 1
ATOM 2399 N N . GLU A 1 295 ? -35.694 8.949 29.601 1.00 28.78 295 GLU A N 1
ATOM 2400 C CA . GLU A 1 295 ? -34.991 9.855 30.537 1.00 28.78 295 GLU A CA 1
ATOM 2401 C C . GLU A 1 295 ? -33.456 9.656 30.488 1.00 28.78 295 GLU A C 1
ATOM 2403 O O . GLU A 1 295 ? -32.958 8.587 30.138 1.00 28.78 295 GLU A O 1
ATOM 2408 N N . ASP A 1 296 ? -32.743 10.746 30.792 1.00 30.92 296 ASP A N 1
ATOM 2409 C CA . ASP A 1 296 ? -31.355 11.109 30.463 1.00 30.92 296 ASP A CA 1
ATOM 2410 C C . ASP A 1 296 ? -30.214 10.174 30.933 1.00 30.92 296 ASP A C 1
ATOM 2412 O O . ASP A 1 296 ? -30.227 9.617 32.032 1.00 30.92 296 ASP A O 1
ATOM 2416 N N . LEU A 1 297 ? -29.142 10.101 30.125 1.00 29.02 297 LEU A N 1
ATOM 2417 C CA . LEU A 1 297 ? -27.868 9.440 30.455 1.00 29.02 297 LEU A CA 1
ATOM 2418 C C . LEU A 1 297 ? -26.846 10.431 31.056 1.00 29.02 297 LEU A C 1
ATOM 2420 O O . LEU A 1 297 ? -26.737 11.557 30.565 1.00 29.02 297 LEU A O 1
ATOM 2424 N N . PRO A 1 298 ? -26.046 10.027 32.064 1.00 28.41 298 PRO A N 1
ATOM 2425 C CA . PRO A 1 298 ? -25.081 10.906 32.712 1.00 28.41 298 PRO A CA 1
ATOM 2426 C C . PRO A 1 298 ? -23.751 11.008 31.951 1.00 28.41 298 PRO A C 1
ATOM 2428 O O . PRO A 1 298 ? -23.249 10.042 31.373 1.00 28.41 298 PRO A O 1
ATOM 2431 N N . ASP A 1 299 ? -23.178 12.207 32.023 1.00 29.81 299 ASP A N 1
ATOM 2432 C CA . ASP A 1 299 ? -21.893 12.607 31.456 1.00 29.81 299 ASP A CA 1
ATOM 2433 C C . ASP A 1 299 ? -20.731 11.837 32.118 1.00 29.81 299 ASP A C 1
ATOM 2435 O O . ASP A 1 299 ? -20.641 11.756 33.346 1.00 29.81 299 ASP A O 1
ATOM 2439 N N . MET A 1 300 ? -19.853 11.234 31.312 1.00 31.38 300 MET A N 1
ATOM 2440 C CA . MET A 1 300 ? -18.727 10.411 31.775 1.00 31.38 300 MET A CA 1
ATOM 2441 C C . MET A 1 300 ? -17.411 10.999 31.268 1.00 31.38 300 MET A C 1
ATOM 2443 O O . MET A 1 300 ? -16.896 10.622 30.215 1.00 31.38 300 MET A O 1
ATOM 2447 N N . ASP A 1 301 ? -16.869 11.907 32.075 1.00 31.06 301 ASP A N 1
ATOM 2448 C CA . ASP A 1 301 ? -15.518 12.445 31.970 1.00 31.06 301 ASP A CA 1
ATOM 2449 C C . ASP A 1 301 ? -14.500 11.344 32.326 1.00 31.06 301 ASP A C 1
ATOM 2451 O O . ASP A 1 301 ? -14.265 11.024 33.494 1.00 31.06 301 ASP A O 1
ATOM 2455 N N . VAL A 1 302 ? -13.952 10.674 31.307 1.00 40.09 302 VAL A N 1
ATOM 2456 C CA . VAL A 1 302 ? -12.886 9.676 31.472 1.00 40.09 302 VAL A CA 1
ATOM 2457 C C . VAL A 1 302 ? -11.578 10.318 31.028 1.00 40.09 302 VAL A C 1
ATOM 2459 O O . VAL A 1 302 ? -11.328 10.473 29.833 1.00 40.09 302 VAL A O 1
ATOM 2462 N N . GLY A 1 303 ? -10.753 10.693 32.008 1.00 29.11 303 GLY A N 1
ATOM 2463 C CA . GLY A 1 303 ? -9.474 11.374 31.819 1.00 29.11 303 GLY A CA 1
ATOM 2464 C C . GLY A 1 303 ? -8.544 10.641 30.851 1.00 29.11 303 GLY A C 1
ATOM 2465 O O . GLY A 1 303 ? -7.964 9.601 31.166 1.00 29.11 303 GLY A O 1
ATOM 2466 N N . TRP A 1 304 ? -8.385 11.219 29.662 1.00 37.38 304 TRP A N 1
ATOM 2467 C CA . TRP A 1 304 ? -7.523 10.732 28.586 1.00 37.38 304 TRP A CA 1
ATOM 2468 C C . TRP A 1 304 ? -6.030 10.734 28.964 1.00 37.38 304 TRP A C 1
ATOM 2470 O O . TRP A 1 304 ? -5.261 9.933 28.428 1.00 37.38 304 TRP A O 1
ATOM 2480 N N . ASP A 1 305 ? -5.629 11.565 29.929 1.00 33.91 305 ASP A N 1
ATOM 2481 C CA . ASP A 1 305 ? -4.228 11.813 30.291 1.00 33.91 305 ASP A CA 1
ATOM 2482 C C . ASP A 1 305 ? -3.546 10.642 31.022 1.00 33.91 305 ASP A C 1
ATOM 2484 O O . ASP A 1 305 ? -2.356 10.395 30.816 1.00 33.91 305 ASP A O 1
ATOM 2488 N N . GLU A 1 306 ? -4.277 9.849 31.814 1.00 33.84 306 GLU A N 1
ATOM 2489 C CA . GLU A 1 306 ? -3.699 8.667 32.481 1.00 33.84 306 GLU A CA 1
ATOM 2490 C C . GLU A 1 306 ? -3.352 7.555 31.485 1.00 33.84 306 GLU A C 1
ATOM 2492 O O . GLU A 1 306 ? -2.366 6.837 31.653 1.00 33.84 306 GLU A O 1
ATOM 2497 N N . LEU A 1 307 ? -4.124 7.441 30.402 1.00 34.59 307 LEU A N 1
ATOM 2498 C CA . LEU A 1 307 ? -3.886 6.440 29.368 1.00 34.59 307 LEU A CA 1
ATOM 2499 C C . LEU A 1 307 ? -2.680 6.795 28.497 1.00 34.59 307 LEU A C 1
ATOM 2501 O O . LEU A 1 307 ? -1.990 5.878 28.070 1.00 34.59 307 LEU A O 1
ATOM 2505 N N . PHE A 1 308 ? -2.405 8.078 28.235 1.00 35.88 308 PHE A N 1
ATOM 2506 C CA . PHE A 1 308 ? -1.235 8.500 27.451 1.00 35.88 308 PHE A CA 1
ATOM 2507 C C . PHE A 1 308 ? 0.071 8.485 28.255 1.00 35.88 308 PHE A C 1
ATOM 2509 O O . PHE A 1 308 ? 1.115 8.150 27.691 1.00 35.88 308 PHE A O 1
ATOM 2516 N N . ASN A 1 309 ? 0.021 8.766 29.560 1.00 34.06 309 ASN A N 1
ATOM 2517 C CA . ASN A 1 309 ? 1.210 8.759 30.416 1.00 34.06 309 ASN A CA 1
ATOM 2518 C C . ASN A 1 309 ? 1.819 7.356 30.596 1.00 34.06 309 ASN A C 1
ATOM 2520 O O . ASN A 1 309 ? 3.042 7.226 30.617 1.00 34.06 309 ASN A O 1
ATOM 2524 N N . ASP A 1 310 ? 1.000 6.299 30.594 1.00 31.53 310 ASP A N 1
ATOM 2525 C CA . ASP A 1 310 ? 1.467 4.900 30.617 1.00 31.53 310 ASP A CA 1
ATOM 2526 C C . ASP A 1 310 ? 2.174 4.458 29.309 1.00 31.53 310 ASP A C 1
ATOM 2528 O O . ASP A 1 310 ? 2.770 3.379 29.253 1.00 31.53 310 ASP A O 1
ATOM 2532 N N . PHE A 1 311 ? 2.124 5.277 28.248 1.00 36.53 311 PHE A N 1
ATOM 2533 C CA . PHE A 1 311 ? 2.773 5.027 26.951 1.00 36.53 311 PHE A CA 1
ATOM 2534 C C . PHE A 1 311 ? 3.945 5.977 26.647 1.00 36.53 311 PHE A C 1
ATOM 2536 O O . PHE A 1 311 ? 4.461 5.958 25.525 1.00 36.53 311 PHE A O 1
ATOM 2543 N N . SER A 1 312 ? 4.396 6.776 27.622 1.00 26.30 312 SER A N 1
ATOM 2544 C CA . SER A 1 312 ? 5.628 7.563 27.509 1.00 26.30 312 SER A CA 1
ATOM 2545 C C . SER A 1 312 ? 6.846 6.631 27.500 1.00 26.30 312 SER A C 1
ATOM 2547 O O . SER A 1 312 ? 7.315 6.162 28.537 1.00 26.30 312 SER A O 1
ATOM 2549 N N . PHE A 1 313 ? 7.367 6.328 26.310 1.00 33.97 313 PHE A N 1
ATOM 2550 C CA . PHE A 1 313 ? 8.758 5.904 26.192 1.00 33.97 313 PHE A CA 1
ATOM 2551 C C . PHE A 1 313 ? 9.616 7.137 26.477 1.00 33.97 313 PHE A C 1
ATOM 2553 O O . PHE A 1 313 ? 9.510 8.132 25.763 1.00 33.97 313 PHE A O 1
ATOM 2560 N N . GLY A 1 314 ? 10.403 7.073 27.554 1.00 25.81 314 GLY A N 1
ATOM 2561 C CA . GLY A 1 314 ? 11.234 8.180 28.022 1.00 25.81 314 GLY A CA 1
ATOM 2562 C C . GLY A 1 314 ? 12.073 8.801 26.906 1.00 25.81 314 GLY A C 1
ATOM 2563 O O . GLY A 1 314 ? 12.534 8.104 25.999 1.00 25.81 314 GLY A O 1
ATOM 2564 N N . GLU A 1 315 ? 12.251 10.119 26.989 1.00 23.86 315 GLU A N 1
ATOM 2565 C CA . GLU A 1 315 ? 13.117 10.896 26.107 1.00 23.86 315 GLU A CA 1
ATOM 2566 C C . GLU A 1 315 ? 14.490 10.220 25.988 1.00 23.86 315 GLU A C 1
ATOM 2568 O O . GLU A 1 315 ? 15.264 10.159 26.944 1.00 23.86 315 GLU A O 1
ATOM 2573 N N . PHE A 1 316 ? 14.795 9.688 24.804 1.00 25.41 316 PHE A N 1
ATOM 2574 C CA . PHE A 1 316 ? 16.158 9.302 24.474 1.00 25.41 316 PHE A CA 1
ATOM 2575 C C . PHE A 1 316 ? 16.935 10.570 24.104 1.00 25.41 316 PHE A C 1
ATOM 2577 O O . PHE A 1 316 ? 16.446 11.358 23.290 1.00 25.41 316 PHE A O 1
ATOM 2584 N N . PRO A 1 317 ? 18.135 10.783 24.669 1.00 25.70 317 PRO A N 1
ATOM 2585 C CA . PRO A 1 317 ? 18.933 11.956 24.359 1.00 25.70 317 PRO A CA 1
ATOM 2586 C C . PRO A 1 317 ? 19.344 11.891 22.885 1.00 25.70 317 PRO A C 1
ATOM 2588 O O . PRO A 1 317 ? 20.010 10.948 22.453 1.00 25.70 317 PRO A O 1
ATOM 2591 N N . TYR A 1 318 ? 18.920 12.884 22.105 1.00 30.48 318 TYR A N 1
ATOM 2592 C CA . TYR A 1 318 ? 19.433 13.100 20.758 1.00 30.48 318 TYR A CA 1
ATOM 2593 C C . TYR A 1 318 ? 20.940 13.368 20.858 1.00 30.48 318 TYR A C 1
ATOM 2595 O O . TYR A 1 318 ? 21.360 14.333 21.490 1.00 30.48 318 TYR A O 1
ATOM 2603 N N . GLY A 1 319 ? 21.748 12.496 20.253 1.00 28.38 319 GLY A N 1
ATOM 2604 C CA . GLY A 1 319 ? 23.115 12.838 19.878 1.00 28.38 319 GLY A CA 1
ATOM 2605 C C . GLY A 1 319 ? 23.064 13.818 18.711 1.00 28.38 319 GLY A C 1
ATOM 2606 O O . GLY A 1 319 ? 22.289 13.617 17.774 1.00 28.38 319 GLY A O 1
ATOM 2607 N N . ASP A 1 320 ? 23.845 14.885 18.819 1.00 26.09 320 ASP A N 1
ATOM 2608 C CA . ASP A 1 320 ? 23.864 16.031 17.917 1.00 26.09 320 ASP A CA 1
ATOM 2609 C C . ASP A 1 320 ? 23.911 15.655 16.427 1.00 26.09 320 ASP A C 1
ATOM 2611 O O . ASP A 1 320 ? 24.618 14.738 15.997 1.00 26.09 320 ASP A O 1
ATOM 2615 N N . CYS A 1 321 ? 23.148 16.409 15.630 1.00 28.42 321 CYS A N 1
ATOM 2616 C CA . CYS A 1 321 ? 23.195 16.394 14.175 1.00 28.42 321 CYS A CA 1
ATOM 2617 C C . CYS A 1 321 ? 24.640 16.562 13.685 1.00 28.42 321 CYS A C 1
ATOM 2619 O O . CYS A 1 321 ? 25.264 17.597 13.914 1.00 28.42 321 CYS A O 1
ATOM 2621 N N . ILE A 1 322 ? 25.151 15.565 12.962 1.00 27.41 322 ILE A N 1
ATOM 2622 C CA . ILE A 1 322 ? 26.380 15.709 12.181 1.00 27.41 322 ILE A CA 1
ATOM 2623 C C . ILE A 1 322 ? 26.062 16.631 11.000 1.00 27.41 322 ILE A C 1
ATOM 2625 O O . ILE A 1 322 ? 25.261 16.287 10.129 1.00 27.41 322 ILE A O 1
ATOM 2629 N N . ASP A 1 323 ? 26.674 17.811 11.013 1.00 26.20 323 ASP A N 1
ATOM 2630 C CA . ASP A 1 323 ? 26.654 18.795 9.935 1.00 26.20 323 ASP A CA 1
ATOM 2631 C C . ASP A 1 323 ? 27.452 18.256 8.734 1.00 26.20 323 ASP A C 1
ATOM 2633 O O . ASP A 1 323 ? 28.656 18.012 8.828 1.00 26.20 323 ASP A O 1
ATOM 2637 N N . TRP A 1 324 ? 26.776 18.025 7.605 1.00 32.09 324 TRP A N 1
ATOM 2638 C CA . TRP A 1 324 ? 27.386 17.546 6.356 1.00 32.09 324 TRP A CA 1
ATOM 2639 C C . TRP A 1 324 ? 27.714 18.692 5.391 1.00 32.09 324 TRP A C 1
ATOM 2641 O O . TRP A 1 324 ? 27.634 18.534 4.173 1.00 32.09 324 TRP A O 1
ATOM 2651 N N . THR A 1 325 ? 28.128 19.845 5.916 1.00 32.38 325 THR A N 1
ATOM 2652 C CA . THR A 1 325 ? 28.734 20.920 5.122 1.00 32.38 325 THR A CA 1
ATOM 2653 C C . THR A 1 325 ? 30.254 20.953 5.320 1.00 32.38 325 THR A C 1
ATOM 2655 O O . THR A 1 325 ? 30.830 21.852 5.921 1.00 32.38 325 THR A O 1
ATOM 2658 N N . GLY A 1 326 ? 30.933 19.920 4.810 1.00 26.88 326 GLY A N 1
ATOM 2659 C CA . GLY A 1 326 ? 32.394 19.793 4.838 1.00 26.88 326 GLY A CA 1
ATOM 2660 C C . GLY A 1 326 ? 33.001 19.844 3.438 1.00 26.88 326 GLY A C 1
ATOM 2661 O O . GLY A 1 326 ? 32.933 18.874 2.691 1.00 26.88 326 GLY A O 1
ATOM 2662 N N . SER A 1 327 ? 33.575 20.994 3.105 1.00 29.00 327 SER A N 1
ATOM 2663 C CA . SER A 1 327 ? 34.188 21.410 1.844 1.00 29.00 327 SER A CA 1
ATOM 2664 C C . SER A 1 327 ? 35.168 20.426 1.186 1.00 29.00 327 SER A C 1
ATOM 2666 O O . SER A 1 327 ? 36.033 19.842 1.835 1.00 29.00 327 SER A O 1
ATOM 2668 N N . ASN A 1 328 ? 35.100 20.372 -0.149 1.00 32.09 328 ASN A N 1
ATOM 2669 C CA . ASN A 1 328 ? 36.172 19.927 -1.040 1.00 32.09 328 ASN A CA 1
ATOM 2670 C C . ASN A 1 328 ? 37.490 20.647 -0.713 1.00 32.09 328 ASN A C 1
ATOM 2672 O O . ASN A 1 328 ? 37.586 21.850 -0.946 1.00 32.09 328 ASN A O 1
ATOM 2676 N N . VAL A 1 329 ? 38.511 19.904 -0.284 1.00 30.09 329 VAL A N 1
ATOM 2677 C CA . VAL A 1 329 ? 39.921 20.236 -0.538 1.00 30.09 329 VAL A CA 1
ATOM 2678 C C . VAL A 1 329 ? 40.666 18.920 -0.772 1.00 30.09 329 VAL A C 1
ATOM 2680 O O . VAL A 1 329 ? 41.039 18.225 0.167 1.00 30.09 329 VAL A O 1
ATOM 2683 N N . PHE A 1 330 ? 40.845 18.564 -2.042 1.00 30.81 330 PHE A N 1
ATOM 2684 C CA . PHE A 1 330 ? 41.950 17.715 -2.473 1.00 30.81 330 PHE A CA 1
ATOM 2685 C C . PHE A 1 330 ? 43.005 18.661 -3.038 1.00 30.81 330 PHE A C 1
ATOM 2687 O O . PHE A 1 330 ? 42.742 19.299 -4.051 1.00 30.81 330 PHE A O 1
ATOM 2694 N N . ASP A 1 331 ? 44.170 18.731 -2.402 1.00 34.66 331 ASP A N 1
ATOM 2695 C CA . ASP A 1 331 ? 45.407 19.143 -3.058 1.00 34.66 331 ASP A CA 1
ATOM 2696 C C . ASP A 1 331 ? 46.548 18.252 -2.543 1.00 34.66 331 ASP A C 1
ATOM 2698 O O . ASP A 1 331 ? 46.730 18.122 -1.335 1.00 34.66 331 ASP A O 1
ATOM 2702 N N . GLN A 1 332 ? 47.200 17.616 -3.526 1.00 33.94 332 GLN A N 1
ATOM 2703 C CA . GLN A 1 332 ? 48.515 16.948 -3.607 1.00 33.94 332 GLN A CA 1
ATOM 2704 C C . GLN A 1 332 ? 49.144 16.277 -2.379 1.00 33.94 332 GLN A C 1
ATOM 2706 O O . GLN A 1 332 ? 49.508 16.969 -1.405 1.00 33.94 332 GLN A O 1
#

Secondary structure (DSSP, 8-state):
-HHHHHHHHHHTTTTSS---TTS-HHHHHHHHHHHHHHHHHHHHTT-STT---SS-GGGS-SSPPPS--GGG--TT--GGGS-PPPPPSS--TTHHHHHHHHHHHHHHHHHHS-TT-HHHHHHHHHHHHHHHHHHHTT--TTS-HHHHHHHHHHHHHHHHHHHTTTTS--TTTTTSSTTTSPPHHHHHHHHHHHHHHHHHSGGGGGGTTTSPPPHHHHHHHHHHHHH---HHHHHHHHHHHHHHHHHHHHH--SGGGHHHHHHHHHHHHHHHHHHHHHHHHHHHHHHHTTS----PPPP----HHHHHHTT----PPPPPP-----------

Sequence (332 aa):
MLATAVRVAQALNLHVESLGPTETFFNQQMRKRLWFTIGLLDVQTCFDPDSRPLILLEMTQPTLPLNVNDADFDHSFDNSGGIALQERDEVTDMTFALFTYHLQFCGRRLYHTPRGEHSAREDILSNFKDSVLPLTRNCNPDDSNYSWLVYYASQNLISSTQLHIFRRPDLVGQQHQQQQQPSLLELCLKNLENIPRIHGDDRGEGFRWYVQPQWPQILLAIKECFVTTDAALLKRAWPLIEDVVGHYERTHRDPNTSSRKSILRKSLKRARGRVNLIIQSAEEDHQNIQVNGFEDLPDMDVGWDELFNDFSFGEFPYGDCIDWTGSNVFDQ

Foldseek 3Di:
DLVVVVVVLVVVVLLPQDPDDPDAPANSLVSPLSVLVSLLVQLVVPPPPPHDRPQALVSHDPDHDAQAAPVPDDPPDHCPVVDDDDHDQEHYPCLQSQLSSLVSNLSNQCVPDDLVPVVSNVVSLVVSCVRNCSSLVRQDLPPALVSVCSNLVSQLSNLVSVCVSVLDDPPVRPPPPPPDDDQVLVSLCSNLVSLCVLVVDPSNPVPNVPNADDLSSLLSNLVSLVVDLDLVSLVVRLVSSVVNLVVNVVPPPDPVCPVSNVVSVVSNVVSVVVSVVSNVVVVVVVVCVVPDDDDDDDDDDDDPVVVVVVVDPDDDDDDDDDDPPDDDDDDD